Protein AF-A0A6P0XGW6-F1 (afdb_monomer_lite)

Radius of gyration: 18.71 Å; chains: 1; bounding box: 44×43×58 Å

Foldseek 3Di:
DPDDQDDDDAAEDEFEDADVVVVQVVVVLQVWDWDDKDKDALVRCCVVPVGRWIWIWTWTDHPPDRGLIYIYIHTPDDPDLPCFLPDCQDAPHKAFEKEAACVPLVVVVQVVCVVVVASKDKDFFDWAAPDPDDDDDPPPDWDFTKTWMWIDGGGHTYIYMYTTPDDDPPQFDFDCPRNRRMGRGRHMDDHDDDPPCPVVVVVVVD

Structure (mmCIF, N/CA/C/O backbone):
data_AF-A0A6P0XGW6-F1
#
_entry.id   AF-A0A6P0XGW6-F1
#
loop_
_atom_site.group_PDB
_atom_site.id
_atom_site.type_symbol
_atom_site.label_atom_id
_atom_site.label_alt_id
_atom_site.label_comp_id
_atom_site.label_asym_id
_atom_site.label_entity_id
_atom_site.label_seq_id
_atom_site.pdbx_PDB_ins_code
_atom_site.Cartn_x
_atom_site.Cartn_y
_atom_site.Cartn_z
_atom_site.occupancy
_atom_site.B_iso_or_equiv
_atom_site.auth_seq_id
_atom_site.auth_comp_id
_atom_site.auth_asym_id
_atom_site.auth_atom_id
_atom_site.pdbx_PDB_model_num
ATOM 1 N N . MET A 1 1 ? 25.471 -1.410 18.655 1.00 38.34 1 MET A N 1
ATOM 2 C CA . MET A 1 1 ? 24.836 -0.197 19.215 1.00 38.34 1 MET A CA 1
ATOM 3 C C . MET A 1 1 ? 23.385 -0.172 18.774 1.00 38.34 1 MET A C 1
ATOM 5 O O . MET A 1 1 ? 23.135 -0.219 17.576 1.00 38.34 1 MET A O 1
ATOM 9 N N . GLN A 1 2 ? 22.446 -0.163 19.717 1.00 42.81 2 GLN A N 1
ATOM 10 C CA . GLN A 1 2 ? 21.023 -0.007 19.420 1.00 42.81 2 GLN A CA 1
ATOM 11 C C . GLN A 1 2 ? 20.813 1.467 19.051 1.00 42.81 2 GLN A C 1
ATOM 13 O O . GLN A 1 2 ? 20.938 2.347 19.897 1.00 42.81 2 GLN A O 1
ATOM 18 N N . LYS A 1 3 ? 20.653 1.756 17.758 1.00 56.91 3 LYS A N 1
ATOM 19 C CA . LYS A 1 3 ? 20.409 3.119 17.272 1.00 56.91 3 LYS A CA 1
ATOM 20 C C . LYS A 1 3 ? 19.038 3.553 17.799 1.00 56.91 3 LYS A C 1
ATOM 22 O O . LYS A 1 3 ? 18.080 2.795 17.646 1.00 56.91 3 LYS A O 1
ATOM 27 N N . ASN A 1 4 ? 18.936 4.736 18.405 1.00 68.12 4 ASN A N 1
ATOM 28 C CA . ASN A 1 4 ? 17.634 5.294 18.772 1.00 68.12 4 ASN A CA 1
ATOM 29 C C . ASN A 1 4 ? 16.739 5.361 17.520 1.00 68.12 4 ASN A C 1
ATOM 31 O O . ASN A 1 4 ? 17.232 5.750 16.453 1.00 68.12 4 ASN A O 1
ATOM 35 N N . PRO A 1 5 ? 15.452 4.980 17.615 1.00 66.12 5 PRO A N 1
ATOM 36 C CA . PRO A 1 5 ? 14.545 5.067 16.480 1.00 66.12 5 PRO A CA 1
ATOM 37 C C . PRO A 1 5 ? 14.447 6.527 16.032 1.00 66.12 5 PRO A C 1
ATOM 39 O O . PRO A 1 5 ? 14.205 7.423 16.837 1.00 66.12 5 PRO A O 1
ATOM 42 N N . THR A 1 6 ? 14.683 6.773 14.746 1.00 72.25 6 THR A N 1
ATOM 43 C CA . THR A 1 6 ? 14.569 8.111 14.159 1.00 72.25 6 THR A CA 1
ATOM 44 C C . THR A 1 6 ? 13.171 8.261 13.577 1.00 72.25 6 THR A C 1
ATOM 46 O O . THR A 1 6 ? 12.809 7.521 12.667 1.00 72.25 6 THR A O 1
ATOM 49 N N . ILE A 1 7 ? 12.386 9.203 14.097 1.00 79.06 7 ILE A N 1
ATOM 50 C CA . ILE A 1 7 ? 11.061 9.529 13.558 1.00 79.06 7 ILE A CA 1
ATOM 51 C C . ILE A 1 7 ? 11.257 10.570 12.457 1.00 79.06 7 ILE A C 1
ATOM 53 O O . ILE A 1 7 ? 11.701 11.685 12.725 1.00 79.06 7 ILE A O 1
ATOM 57 N N . LYS A 1 8 ? 10.974 10.191 11.211 1.00 77.62 8 LYS A N 1
ATOM 58 C CA . LYS A 1 8 ? 11.126 11.051 10.031 1.00 77.62 8 LYS A CA 1
ATOM 59 C C . LYS A 1 8 ? 10.190 10.610 8.910 1.00 77.62 8 LYS A C 1
ATOM 61 O O . LYS A 1 8 ? 9.798 9.444 8.858 1.00 77.62 8 LYS A O 1
ATOM 66 N N . GLY A 1 9 ? 9.898 11.538 7.997 1.00 78.38 9 GLY A N 1
ATOM 67 C CA . GLY A 1 9 ? 9.045 11.292 6.834 1.00 78.38 9 GLY A CA 1
ATOM 68 C C . GLY A 1 9 ? 7.680 10.713 7.218 1.00 78.38 9 GLY A C 1
ATOM 69 O O . GLY A 1 9 ? 7.162 10.972 8.305 1.00 78.38 9 GLY A O 1
ATOM 70 N N . ILE A 1 10 ? 7.110 9.889 6.336 1.00 85.38 10 ILE A N 1
ATOM 71 C CA . ILE A 1 10 ? 5.973 9.037 6.699 1.00 85.38 10 ILE A CA 1
ATOM 72 C C . ILE A 1 10 ? 6.503 7.903 7.565 1.00 85.38 10 ILE A C 1
ATOM 74 O O . ILE A 1 10 ? 7.038 6.920 7.054 1.00 85.38 10 ILE A O 1
ATOM 78 N N . TYR A 1 11 ? 6.367 8.047 8.881 1.00 91.62 11 TYR A N 1
ATOM 79 C CA . TYR A 1 11 ? 6.826 7.025 9.813 1.00 91.62 11 TYR A CA 1
ATOM 80 C C . TYR A 1 11 ? 5.993 5.742 9.673 1.00 91.62 11 TYR A C 1
ATOM 82 O O . TYR A 1 11 ? 6.550 4.666 9.449 1.00 91.62 11 TYR A O 1
ATOM 90 N N . GLU A 1 12 ? 4.661 5.865 9.716 1.00 93.12 12 GLU A N 1
ATOM 91 C CA . GLU A 1 12 ? 3.723 4.748 9.568 1.00 93.12 12 GLU A CA 1
ATOM 92 C C . GLU A 1 12 ? 2.459 5.182 8.815 1.00 93.12 12 GLU A C 1
ATOM 94 O O . GLU A 1 12 ? 1.978 6.304 8.984 1.00 93.12 12 GLU A O 1
ATOM 99 N N . VAL A 1 13 ? 1.888 4.269 8.030 1.00 94.38 13 VAL A N 1
ATOM 100 C CA . VAL A 1 13 ? 0.530 4.387 7.485 1.00 94.38 13 VAL A CA 1
ATOM 101 C C . VAL A 1 13 ? -0.414 3.562 8.358 1.00 94.38 13 VAL A C 1
ATOM 103 O O . VAL A 1 13 ? -0.274 2.342 8.457 1.00 94.38 13 VAL A O 1
ATOM 106 N N . CYS A 1 14 ? -1.368 4.227 9.008 1.00 94.88 14 CYS A N 1
ATOM 107 C CA . CYS A 1 14 ? -2.345 3.585 9.888 1.00 94.88 14 CYS A CA 1
ATOM 108 C C . CYS A 1 14 ? -3.573 3.114 9.103 1.00 94.88 14 CYS A C 1
ATOM 110 O O . CYS A 1 14 ? -4.151 3.884 8.335 1.00 94.88 14 CYS A O 1
ATOM 112 N N . ILE A 1 15 ? -3.993 1.870 9.329 1.00 95.56 15 ILE A N 1
ATOM 113 C CA . ILE A 1 15 ? -5.121 1.235 8.643 1.00 95.56 15 ILE A CA 1
ATOM 114 C C . ILE A 1 15 ? -6.049 0.627 9.695 1.00 95.56 15 ILE A C 1
ATOM 116 O O . ILE A 1 15 ? -5.636 -0.250 10.456 1.00 95.56 15 ILE A O 1
ATOM 120 N N . GLY A 1 16 ? -7.299 1.094 9.742 1.00 95.38 16 GLY A N 1
ATOM 121 C CA . GLY A 1 16 ? -8.360 0.451 10.517 1.00 95.38 16 GLY A CA 1
ATOM 122 C C . GLY A 1 16 ? -8.761 -0.867 9.863 1.00 95.38 16 GLY A C 1
ATOM 123 O O . GLY A 1 16 ? -8.965 -0.905 8.652 1.00 95.38 16 GLY A O 1
ATOM 124 N N . ILE A 1 17 ? -8.828 -1.941 10.646 1.00 95.50 17 ILE A N 1
ATOM 125 C CA . ILE A 1 17 ? -9.094 -3.286 10.131 1.00 95.50 17 ILE A CA 1
ATOM 126 C C . ILE A 1 17 ? -10.078 -4.047 11.020 1.00 95.50 17 ILE A C 1
ATOM 128 O O . ILE A 1 17 ? -10.157 -3.808 12.225 1.00 95.50 17 ILE A O 1
ATOM 132 N N . THR A 1 18 ? -10.768 -5.006 10.413 1.00 91.56 18 THR A N 1
ATOM 133 C CA . THR A 1 18 ? -11.604 -6.013 11.087 1.00 91.56 18 THR A CA 1
ATOM 134 C C . THR A 1 18 ? -10.988 -7.414 10.989 1.00 91.56 18 THR A C 1
ATOM 136 O O . THR A 1 18 ? -11.070 -8.195 11.930 1.00 91.56 18 THR A O 1
ATOM 139 N N . GLU A 1 19 ? -10.248 -7.697 9.912 1.00 92.06 19 GLU A N 1
ATOM 140 C CA . GLU A 1 19 ? -9.674 -9.017 9.614 1.00 92.06 19 GLU A CA 1
ATOM 141 C C . GLU A 1 19 ? -8.149 -9.055 9.817 1.00 92.06 19 GLU A C 1
ATOM 143 O O . GLU A 1 19 ? -7.357 -8.852 8.892 1.00 92.06 19 GLU A O 1
ATOM 148 N N . THR A 1 20 ? -7.702 -9.317 11.049 1.00 95.88 20 THR A N 1
ATOM 149 C CA . THR A 1 20 ? -6.272 -9.219 11.415 1.00 95.88 20 THR A CA 1
ATOM 150 C C . THR A 1 20 ? -5.377 -10.182 10.636 1.00 95.88 20 THR A C 1
ATOM 152 O O . THR A 1 20 ? -4.344 -9.767 10.108 1.00 95.88 20 THR A O 1
ATOM 155 N N . LEU A 1 21 ? -5.751 -11.461 10.554 1.00 97.12 21 LEU A N 1
ATOM 156 C CA . LEU A 1 21 ? -4.909 -12.476 9.918 1.00 97.12 21 LEU A CA 1
ATOM 157 C C . LEU A 1 21 ? -4.755 -12.217 8.415 1.00 97.12 21 LEU A C 1
ATOM 159 O O . LEU A 1 21 ? -3.628 -12.176 7.921 1.00 97.12 21 LEU A O 1
ATOM 163 N N . ALA A 1 22 ? -5.870 -11.979 7.719 1.00 96.56 22 ALA A N 1
ATOM 164 C CA . ALA A 1 22 ? -5.876 -11.688 6.289 1.00 96.56 22 ALA A CA 1
ATOM 165 C C . ALA A 1 22 ? -5.031 -10.447 5.971 1.00 96.56 22 ALA A C 1
ATOM 167 O O . ALA A 1 22 ? -4.218 -10.467 5.047 1.00 96.56 22 ALA A O 1
ATOM 168 N N . MET A 1 23 ? -5.142 -9.391 6.785 1.00 97.69 23 MET A N 1
ATOM 169 C CA . MET A 1 23 ? -4.365 -8.176 6.560 1.00 97.69 23 MET A CA 1
ATOM 170 C C . MET A 1 23 ? -2.867 -8.358 6.792 1.00 97.69 23 MET A C 1
ATOM 172 O O . MET A 1 23 ? -2.059 -7.805 6.045 1.00 97.69 23 MET A O 1
ATOM 176 N N . ILE A 1 24 ? -2.471 -9.157 7.783 1.00 98.44 24 ILE A N 1
ATOM 177 C CA . ILE A 1 24 ? -1.062 -9.512 7.981 1.00 98.44 24 ILE A CA 1
ATOM 178 C C . ILE A 1 24 ? -0.542 -10.307 6.777 1.00 98.44 24 ILE A C 1
ATOM 180 O O . ILE A 1 24 ? 0.505 -9.961 6.231 1.00 98.44 24 ILE A O 1
ATOM 184 N N . GLN A 1 25 ? -1.273 -11.337 6.343 1.00 98.00 25 GLN A N 1
ATOM 185 C CA . GLN A 1 25 ? -0.883 -12.188 5.214 1.00 98.00 25 GLN A CA 1
ATOM 186 C C . GLN A 1 25 ? -0.754 -11.398 3.911 1.00 98.00 25 GLN A C 1
ATOM 188 O O . GLN A 1 25 ? 0.199 -11.608 3.157 1.00 98.00 25 GLN A O 1
ATOM 193 N N . TYR A 1 26 ? -1.675 -10.461 3.677 1.00 98.06 26 TYR A N 1
ATOM 194 C CA . TYR A 1 26 ? -1.633 -9.547 2.543 1.00 98.06 26 TYR A CA 1
ATOM 195 C C . TYR A 1 26 ? -0.344 -8.712 2.553 1.00 98.06 26 TYR A C 1
ATOM 197 O O . TYR A 1 26 ? 0.441 -8.754 1.605 1.00 98.06 26 TYR A O 1
ATOM 205 N N . TRP A 1 27 ? -0.061 -8.008 3.653 1.00 98.12 27 TRP A N 1
ATOM 206 C CA . TRP A 1 27 ? 1.113 -7.133 3.735 1.00 98.12 27 TRP A CA 1
ATOM 207 C C . TRP A 1 27 ? 2.447 -7.888 3.763 1.00 98.12 27 TRP A C 1
ATOM 209 O O . TRP A 1 27 ? 3.466 -7.353 3.319 1.00 98.12 27 TRP A O 1
ATOM 219 N N . GLN A 1 28 ? 2.456 -9.148 4.202 1.00 98.12 28 GLN A N 1
ATOM 220 C CA . GLN A 1 28 ? 3.636 -10.010 4.106 1.00 98.12 28 GLN A CA 1
ATOM 221 C C . GLN A 1 28 ? 4.099 -10.227 2.660 1.00 98.12 28 GLN A C 1
ATOM 223 O O . GLN A 1 28 ? 5.306 -10.315 2.425 1.00 98.12 28 GLN A O 1
ATOM 228 N N . GLN A 1 29 ? 3.188 -10.211 1.679 1.00 98.12 29 GLN A N 1
ATOM 229 C CA . GLN A 1 29 ? 3.555 -10.333 0.260 1.00 98.12 29 GLN A CA 1
ATOM 230 C C . GLN A 1 29 ? 4.385 -9.137 -0.241 1.00 98.12 29 GLN A C 1
ATOM 232 O O . GLN A 1 29 ? 5.219 -9.281 -1.137 1.00 98.12 29 GLN A O 1
ATOM 237 N N . PHE A 1 30 ? 4.224 -7.975 0.401 1.00 97.81 30 PHE A N 1
ATOM 238 C CA . PHE A 1 30 ? 4.995 -6.747 0.161 1.00 97.81 30 PHE A CA 1
ATOM 239 C C . PHE A 1 30 ? 6.270 -6.657 1.022 1.00 97.81 30 PHE A C 1
ATOM 241 O O . PHE A 1 30 ? 6.949 -5.626 1.073 1.00 97.81 30 PHE A O 1
ATOM 248 N N . GLY A 1 31 ? 6.605 -7.742 1.727 1.00 97.06 31 GLY A N 1
ATOM 249 C CA . GLY A 1 31 ? 7.827 -7.871 2.514 1.00 97.06 31 GLY A CA 1
ATOM 250 C C . GLY A 1 31 ? 7.741 -7.320 3.933 1.00 97.06 31 GLY A C 1
ATOM 251 O O . GLY A 1 31 ? 8.770 -7.281 4.611 1.00 97.06 31 GLY A O 1
ATOM 252 N N . TYR A 1 32 ? 6.554 -6.916 4.391 1.00 97.81 32 TYR A N 1
ATOM 253 C CA . TYR A 1 32 ? 6.335 -6.528 5.780 1.00 97.81 32 TYR A CA 1
ATOM 254 C C . TYR A 1 32 ? 6.305 -7.744 6.711 1.00 97.81 32 TYR A C 1
ATOM 256 O O . TYR A 1 32 ? 5.991 -8.864 6.311 1.00 97.81 32 TYR A O 1
ATOM 264 N N . ARG A 1 33 ? 6.641 -7.534 7.983 1.00 97.06 33 ARG A N 1
ATOM 265 C CA . ARG A 1 33 ? 6.637 -8.567 9.026 1.00 97.06 33 ARG A CA 1
ATOM 2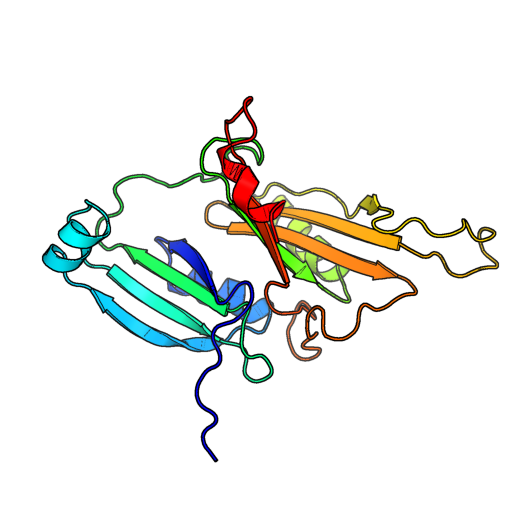66 C C . ARG A 1 33 ? 6.032 -8.002 10.297 1.00 97.06 33 ARG A C 1
ATOM 268 O O . ARG A 1 33 ? 6.132 -6.807 10.536 1.00 97.06 33 ARG A O 1
ATOM 275 N N . ILE A 1 34 ? 5.435 -8.851 11.127 1.00 97.81 34 ILE A N 1
ATOM 276 C CA . ILE A 1 34 ? 4.938 -8.417 12.436 1.00 97.81 34 ILE A CA 1
ATOM 277 C C . ILE A 1 34 ? 6.116 -7.867 13.248 1.00 97.81 34 ILE A C 1
ATOM 279 O O . ILE A 1 34 ? 7.135 -8.539 13.408 1.00 97.81 34 ILE A O 1
ATOM 283 N N . GLY A 1 35 ? 5.966 -6.634 13.716 1.00 95.62 35 GLY A N 1
ATOM 284 C CA . GLY A 1 35 ? 6.888 -5.945 14.599 1.00 95.62 35 GLY A CA 1
ATOM 285 C C . GLY A 1 35 ? 6.287 -5.781 15.990 1.00 95.62 35 GLY A C 1
ATOM 286 O O . GLY A 1 35 ? 5.768 -6.725 16.581 1.00 95.62 35 GLY A O 1
ATOM 287 N N . GLN A 1 36 ? 6.362 -4.562 16.520 1.00 94.75 36 GLN A N 1
ATOM 288 C CA . GLN A 1 36 ? 5.822 -4.235 17.839 1.00 94.75 36 GLN A CA 1
ATOM 289 C C . GLN A 1 36 ? 4.289 -4.250 17.852 1.00 94.75 36 GLN A C 1
ATOM 291 O O . GLN A 1 36 ? 3.637 -3.757 16.929 1.00 94.75 36 GLN A O 1
ATOM 296 N N . THR A 1 37 ? 3.716 -4.753 18.942 1.00 97.75 37 THR A N 1
ATOM 297 C CA . THR A 1 37 ? 2.270 -4.758 19.181 1.00 97.75 37 THR A CA 1
ATOM 298 C C . THR A 1 37 ? 1.937 -4.056 20.488 1.00 97.75 37 THR A C 1
ATOM 300 O O . THR A 1 37 ? 2.733 -4.078 21.422 1.00 97.75 37 THR A O 1
ATOM 303 N N . GLY A 1 38 ? 0.748 -3.477 20.575 1.00 97.50 38 GLY A N 1
ATOM 304 C CA . GLY A 1 38 ? 0.223 -2.887 21.800 1.00 97.50 38 GLY A CA 1
ATOM 305 C C . GLY A 1 38 ? -1.294 -2.963 21.843 1.00 97.50 38 GLY A C 1
ATOM 306 O O . GLY A 1 38 ? -1.940 -3.249 20.836 1.00 97.50 38 GLY A O 1
ATOM 307 N N . GLU A 1 39 ? -1.858 -2.693 23.009 1.00 98.19 39 GLU A N 1
ATOM 308 C CA . GLU A 1 39 ? -3.300 -2.702 23.235 1.00 98.19 39 GLU A CA 1
ATOM 309 C C . GLU A 1 39 ? -3.709 -1.421 23.955 1.00 98.19 39 GLU A C 1
ATOM 311 O O . GLU A 1 39 ? -2.981 -0.912 24.808 1.00 98.19 39 GLU A O 1
ATOM 316 N N . LEU A 1 40 ? -4.871 -0.891 23.586 1.00 98.06 40 LEU A N 1
ATOM 317 C CA . LEU A 1 40 ? -5.513 0.229 24.257 1.00 98.06 40 LEU A CA 1
ATOM 318 C C . LEU A 1 40 ? -6.872 -0.235 24.770 1.00 98.06 40 LEU A C 1
ATOM 320 O O . LEU A 1 40 ? -7.653 -0.843 24.033 1.00 98.06 40 LEU A O 1
ATOM 324 N N . THR A 1 41 ? -7.151 0.077 26.032 1.00 98.19 41 THR A N 1
ATOM 325 C CA . THR A 1 41 ? -8.441 -0.215 26.658 1.00 98.19 41 THR A CA 1
ATOM 326 C C . THR A 1 41 ? -9.532 0.688 26.088 1.00 98.19 41 THR A C 1
ATOM 328 O O . THR A 1 41 ? -9.255 1.797 25.625 1.00 98.19 41 THR A O 1
ATOM 331 N N . ALA A 1 42 ? -10.791 0.269 26.194 1.00 97.69 42 ALA A N 1
ATOM 332 C CA . ALA A 1 42 ? -11.935 1.052 25.733 1.00 97.69 42 ALA A CA 1
ATOM 333 C C . ALA A 1 42 ? -11.995 2.467 26.332 1.00 97.69 42 ALA A C 1
ATOM 335 O O . ALA A 1 42 ? -12.364 3.409 25.635 1.00 97.69 42 ALA A O 1
ATOM 336 N N . SER A 1 43 ? -11.575 2.654 27.590 1.00 98.12 43 SER A N 1
ATOM 337 C CA . SER A 1 43 ? -11.499 3.985 28.205 1.00 98.12 43 SER A CA 1
ATOM 338 C C . SER A 1 43 ? -10.421 4.858 27.558 1.00 98.12 43 SER A C 1
ATOM 340 O O . SER A 1 43 ? -10.679 6.020 27.244 1.00 98.12 43 SER A O 1
ATOM 342 N N . THR A 1 44 ? -9.236 4.305 27.291 1.00 97.88 44 THR A N 1
ATOM 343 C CA . THR A 1 44 ? -8.162 5.012 26.583 1.00 97.88 44 THR A CA 1
ATOM 344 C C . THR A 1 44 ? -8.550 5.326 25.141 1.00 97.88 44 THR A C 1
ATOM 346 O O . THR A 1 44 ? -8.350 6.449 24.686 1.00 97.88 4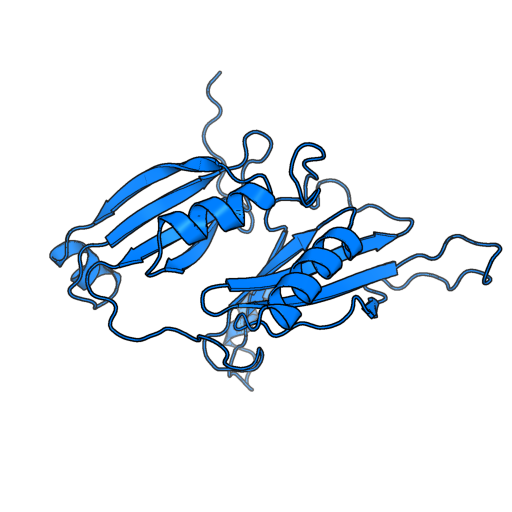4 THR A O 1
ATOM 349 N N . VAL A 1 45 ? -9.150 4.374 24.427 1.00 97.44 45 VAL A N 1
ATOM 350 C CA . VAL A 1 45 ? -9.618 4.571 23.050 1.00 97.44 45 VAL A CA 1
ATOM 351 C C . VAL A 1 45 ? -10.730 5.613 22.991 1.00 97.44 45 VAL A C 1
ATOM 353 O O . VAL A 1 45 ? -10.688 6.482 22.125 1.00 97.44 45 VAL A O 1
ATOM 356 N N . LYS A 1 46 ? -11.671 5.612 23.941 1.00 97.00 46 LYS A N 1
ATOM 357 C CA . LYS A 1 46 ? -12.713 6.643 24.030 1.00 97.00 46 LYS A CA 1
ATOM 358 C C . LYS A 1 46 ? -12.111 8.031 24.227 1.00 97.00 46 LYS A C 1
ATOM 360 O O . LYS A 1 46 ? -12.564 8.976 23.591 1.00 97.00 46 LYS A O 1
ATOM 365 N N . ASN A 1 47 ? -11.068 8.147 25.047 1.00 97.81 47 ASN A N 1
ATOM 366 C CA . ASN A 1 47 ? -10.385 9.419 25.277 1.00 97.81 47 ASN A CA 1
ATOM 367 C C . ASN A 1 47 ? -9.571 9.897 24.062 1.00 97.81 47 ASN A C 1
ATOM 369 O O . ASN A 1 47 ? -9.522 11.096 23.811 1.00 97.81 47 ASN A O 1
ATOM 373 N N . LEU A 1 48 ? -8.935 8.988 23.313 1.00 96.25 48 LEU A N 1
ATOM 374 C CA . LEU A 1 48 ? -8.080 9.339 22.168 1.00 96.25 48 LEU A CA 1
ATOM 375 C C . LEU A 1 48 ? -8.850 9.504 20.853 1.00 96.25 48 LEU A C 1
ATOM 377 O O . LEU A 1 48 ? -8.516 10.365 20.045 1.00 96.25 48 LEU A O 1
ATOM 381 N N . TYR A 1 49 ? -9.850 8.657 20.627 1.00 94.31 49 TYR A N 1
ATOM 382 C CA . TYR A 1 49 ? -10.534 8.505 19.341 1.00 94.31 49 TYR A CA 1
ATOM 383 C C . TYR A 1 49 ? -12.045 8.754 19.421 1.00 94.31 49 TYR A C 1
ATOM 385 O O . TYR A 1 49 ? -12.713 8.731 18.392 1.00 94.31 49 TYR A O 1
ATOM 393 N N . GLY A 1 50 ? -12.612 8.956 20.615 1.00 95.38 50 GLY A N 1
ATOM 394 C CA . GLY A 1 50 ? -14.056 9.153 20.797 1.00 95.38 50 GLY A CA 1
ATOM 395 C C . GLY A 1 50 ? -14.899 7.878 20.671 1.00 95.38 50 GLY A C 1
ATOM 396 O O . GLY A 1 50 ? -16.124 7.953 20.716 1.00 95.38 50 GLY A O 1
ATOM 397 N N . VAL A 1 51 ? -14.272 6.704 20.539 1.00 93.44 51 VAL A N 1
ATOM 398 C CA . VAL A 1 51 ? -14.948 5.417 20.308 1.00 93.44 51 VAL A CA 1
ATOM 399 C C . VAL A 1 51 ? -14.803 4.501 21.523 1.00 93.44 51 VAL A C 1
ATOM 401 O O . VAL A 1 51 ? -13.706 4.312 22.039 1.00 93.44 51 VAL A O 1
ATOM 404 N N . ASN A 1 52 ? -15.901 3.895 21.981 1.00 95.88 52 ASN A N 1
ATOM 405 C CA . ASN A 1 52 ? -15.883 2.943 23.095 1.00 95.88 52 ASN A CA 1
ATOM 406 C C . ASN A 1 52 ? -15.572 1.517 22.604 1.00 95.88 52 ASN A C 1
ATOM 408 O O . ASN A 1 52 ? -16.473 0.699 22.446 1.00 95.88 52 ASN A O 1
ATOM 412 N N . SER A 1 53 ? -14.298 1.233 22.341 1.00 96.38 53 SER A N 1
ATOM 413 C CA . SER A 1 53 ? -13.824 -0.055 21.819 1.00 96.38 53 SER A CA 1
ATOM 414 C C . SER A 1 53 ? -12.434 -0.353 22.361 1.00 96.38 53 SER A C 1
ATOM 416 O O . SER A 1 53 ? -11.617 0.560 22.392 1.00 96.38 53 SER A O 1
ATOM 418 N N . ASN A 1 54 ? -12.102 -1.601 22.707 1.00 97.50 54 ASN A N 1
ATOM 419 C CA . ASN A 1 54 ? -10.685 -1.951 22.814 1.00 97.50 54 ASN A CA 1
ATOM 420 C C . ASN A 1 54 ? -10.042 -1.890 21.419 1.00 97.50 54 ASN A C 1
ATOM 422 O O . ASN A 1 54 ? -10.717 -2.042 20.392 1.00 97.50 54 ASN A O 1
ATOM 426 N N . LEU A 1 55 ? -8.738 -1.636 21.379 1.00 97.62 55 LEU A N 1
ATOM 427 C CA . LEU A 1 55 ? -7.975 -1.540 20.140 1.00 97.62 55 LEU A CA 1
ATOM 428 C C . LEU A 1 55 ? -6.667 -2.306 20.286 1.00 97.62 55 LEU A C 1
ATOM 430 O O . LEU A 1 55 ? -5.827 -1.966 21.120 1.00 97.62 55 LEU A O 1
ATOM 434 N N . ARG A 1 56 ? -6.461 -3.288 19.410 1.00 98.19 56 ARG A N 1
ATOM 435 C CA . ARG A 1 56 ? -5.169 -3.943 19.239 1.00 98.19 56 ARG A CA 1
ATOM 436 C C . ARG A 1 56 ? -4.405 -3.270 18.103 1.00 98.19 56 ARG A C 1
ATOM 438 O O . ARG A 1 56 ? -4.873 -3.186 16.971 1.00 98.19 56 ARG A O 1
ATOM 445 N N . SER A 1 57 ? -3.214 -2.780 18.416 1.00 97.94 57 SER A N 1
ATOM 446 C CA . SER A 1 57 ? -2.326 -2.067 17.503 1.00 97.94 57 SER A CA 1
ATOM 447 C C . SER A 1 57 ? -1.166 -2.971 17.108 1.00 97.94 57 SER A C 1
ATOM 449 O O . SER A 1 57 ? -0.408 -3.419 17.966 1.00 97.94 57 SER A O 1
ATOM 451 N N . ILE A 1 58 ? -1.019 -3.254 15.817 1.00 98.44 58 ILE A N 1
ATOM 452 C CA . ILE A 1 58 ? 0.016 -4.147 15.289 1.00 98.44 58 ILE A CA 1
ATOM 453 C C . ILE A 1 58 ? 0.831 -3.364 14.273 1.00 98.44 58 ILE A C 1
ATOM 455 O O . ILE A 1 58 ? 0.329 -3.001 13.209 1.00 98.44 58 ILE A O 1
ATOM 459 N N . ARG A 1 59 ? 2.097 -3.099 14.589 1.00 97.50 59 ARG A N 1
ATOM 460 C CA . ARG A 1 59 ? 3.024 -2.516 13.626 1.00 97.50 59 ARG A CA 1
ATOM 461 C C . ARG A 1 59 ? 3.588 -3.619 12.744 1.00 97.50 59 ARG A C 1
ATOM 463 O O . ARG A 1 59 ? 4.078 -4.629 13.247 1.00 97.50 59 ARG A O 1
ATOM 470 N N . LEU A 1 60 ? 3.528 -3.419 11.438 1.00 97.88 60 LEU A N 1
ATOM 471 C CA . LEU A 1 60 ? 4.225 -4.226 10.459 1.00 97.88 60 LEU A CA 1
ATOM 472 C C . LEU A 1 60 ? 5.488 -3.489 10.017 1.00 97.88 60 LEU A C 1
ATOM 474 O O . LEU A 1 60 ? 5.429 -2.419 9.407 1.00 97.88 60 LEU A O 1
ATOM 478 N N . ASP A 1 61 ? 6.620 -4.096 10.343 1.00 94.81 61 ASP A N 1
ATOM 479 C CA . ASP A 1 61 ? 7.960 -3.573 10.137 1.00 94.81 61 ASP A CA 1
ATOM 480 C C . ASP A 1 61 ? 8.597 -4.145 8.875 1.00 94.81 61 ASP A C 1
ATOM 482 O O . ASP A 1 61 ? 8.177 -5.164 8.317 1.00 94.81 61 ASP A O 1
ATOM 486 N N . ARG A 1 62 ? 9.688 -3.501 8.467 1.00 90.56 62 ARG A N 1
ATOM 487 C CA . ARG A 1 62 ? 10.620 -4.019 7.474 1.00 90.56 62 ARG A CA 1
ATOM 488 C C . ARG A 1 62 ? 12.048 -3.915 8.024 1.00 90.56 62 ARG A C 1
ATOM 490 O O . ARG A 1 62 ? 12.428 -2.826 8.442 1.00 90.56 62 ARG A O 1
ATOM 497 N N . PRO A 1 63 ? 12.841 -5.007 8.055 1.00 82.06 63 PRO A N 1
ATOM 498 C CA . PRO A 1 63 ? 14.124 -5.025 8.772 1.00 82.06 63 PRO A CA 1
ATOM 499 C C . PRO A 1 63 ? 15.173 -4.024 8.276 1.00 82.06 63 PRO A C 1
ATOM 501 O O . PRO A 1 63 ? 16.117 -3.711 8.994 1.00 82.06 63 PRO A O 1
ATOM 504 N N . ASP A 1 64 ? 15.053 -3.575 7.031 1.00 86.44 64 ASP A N 1
ATOM 505 C CA . ASP A 1 64 ? 16.093 -2.857 6.309 1.00 86.44 64 ASP A CA 1
ATOM 506 C C . ASP A 1 64 ? 15.779 -1.371 6.083 1.00 86.44 64 ASP A C 1
ATOM 508 O O . ASP A 1 64 ? 16.515 -0.708 5.343 1.00 86.44 64 ASP A O 1
ATOM 512 N N . VAL A 1 65 ? 14.720 -0.863 6.723 1.00 89.94 65 VAL A N 1
ATOM 513 C CA . VAL A 1 65 ? 14.224 0.520 6.634 1.00 89.94 65 VAL A CA 1
ATOM 514 C C . VAL A 1 65 ? 13.870 1.058 8.025 1.00 89.94 65 VAL A C 1
ATOM 516 O O . VAL A 1 65 ? 13.671 0.293 8.966 1.00 89.94 65 VAL A O 1
ATOM 519 N N . ASP A 1 66 ? 13.783 2.380 8.163 1.00 89.62 66 ASP A N 1
ATOM 520 C CA . ASP A 1 66 ? 13.498 3.065 9.434 1.00 89.62 66 ASP A CA 1
ATOM 521 C C . ASP A 1 66 ? 12.189 3.886 9.435 1.00 89.62 66 ASP A C 1
ATOM 523 O O . ASP A 1 66 ? 11.882 4.545 10.427 1.00 89.62 66 ASP A O 1
ATOM 527 N N . HIS A 1 67 ? 11.415 3.834 8.347 1.00 92.69 67 HIS A N 1
ATOM 528 C CA . HIS A 1 67 ? 10.128 4.515 8.160 1.00 92.69 67 HIS A CA 1
ATOM 529 C C . HIS A 1 67 ? 9.296 3.795 7.080 1.00 92.69 67 HIS A C 1
ATOM 531 O O . HIS A 1 67 ? 9.743 2.798 6.506 1.00 92.69 67 HIS A O 1
ATOM 537 N N . GLY A 1 68 ? 8.092 4.293 6.781 1.00 93.94 68 GLY A N 1
ATOM 538 C CA . GLY A 1 68 ? 7.177 3.697 5.802 1.00 93.94 68 GLY A CA 1
ATOM 539 C C . GLY A 1 68 ? 6.530 2.396 6.289 1.00 93.94 68 GLY A C 1
ATOM 540 O O . GLY A 1 68 ? 6.154 1.541 5.477 1.00 93.94 68 GLY A O 1
ATOM 541 N N . PHE A 1 69 ? 6.441 2.222 7.612 1.00 95.56 69 PHE A N 1
ATOM 542 C CA . PHE A 1 69 ? 5.809 1.065 8.241 1.00 95.56 69 PHE A CA 1
ATOM 543 C C . PHE A 1 69 ? 4.287 1.102 8.077 1.00 95.56 69 PHE A C 1
ATOM 545 O O . PHE A 1 69 ? 3.707 2.091 7.622 1.00 95.56 69 PHE A O 1
ATOM 552 N N . ILE A 1 70 ? 3.625 0.020 8.479 1.00 97.25 70 ILE A N 1
ATOM 553 C CA . ILE A 1 70 ? 2.163 -0.067 8.492 1.00 97.25 70 ILE A CA 1
ATOM 554 C C . ILE A 1 70 ? 1.709 -0.299 9.922 1.00 97.25 70 ILE A C 1
ATOM 556 O O . ILE A 1 70 ? 2.261 -1.150 10.609 1.00 97.25 70 ILE A O 1
ATOM 560 N N . ARG A 1 71 ? 0.690 0.424 10.378 1.00 97.81 71 ARG A N 1
ATOM 561 C CA . ARG A 1 71 ? 0.038 0.150 11.659 1.00 97.81 71 ARG A CA 1
ATOM 562 C C . ARG A 1 71 ? -1.371 -0.349 11.410 1.00 97.81 71 ARG A C 1
ATOM 564 O O . ARG A 1 71 ? -2.247 0.418 11.025 1.00 97.81 71 ARG A O 1
ATOM 571 N N . LEU A 1 72 ? -1.585 -1.634 11.656 1.00 98.19 72 LEU A N 1
ATOM 572 C CA . LEU A 1 72 ? -2.913 -2.224 11.658 1.00 98.19 72 LEU A CA 1
ATOM 573 C C . LEU A 1 72 ? -3.589 -1.917 12.996 1.00 98.19 72 LEU A C 1
ATOM 575 O O . LEU A 1 72 ? -3.046 -2.208 14.063 1.00 98.19 72 LEU A O 1
ATOM 579 N N . MET A 1 73 ? -4.761 -1.301 12.925 1.00 97.62 73 MET A N 1
ATOM 580 C CA . MET A 1 73 ? -5.587 -0.918 14.063 1.00 97.62 73 MET A CA 1
ATOM 581 C C . MET A 1 73 ? -6.825 -1.814 14.076 1.00 97.62 73 MET A C 1
ATOM 583 O O . MET A 1 73 ? -7.789 -1.543 13.363 1.00 97.62 73 MET A O 1
ATOM 587 N N . ALA A 1 74 ? -6.766 -2.907 14.839 1.00 97.25 74 ALA A N 1
ATOM 588 C CA . ALA A 1 74 ? -7.855 -3.869 14.972 1.00 97.25 74 ALA A CA 1
ATOM 589 C C . ALA A 1 74 ? -8.799 -3.448 16.101 1.00 97.25 74 ALA A C 1
ATOM 591 O O . ALA A 1 74 ? -8.467 -3.559 17.286 1.00 97.25 74 ALA A O 1
ATOM 592 N N . TRP A 1 75 ? -9.958 -2.930 15.709 1.00 96.31 75 TRP A N 1
ATOM 593 C CA . TRP A 1 75 ? -10.995 -2.459 16.621 1.00 96.31 75 TRP A CA 1
ATOM 594 C C . TRP A 1 75 ? -11.879 -3.629 17.032 1.00 96.31 75 TRP A C 1
ATOM 596 O O . TRP A 1 75 ? -12.360 -4.362 16.175 1.00 96.31 75 TRP A O 1
ATOM 606 N N . GLU A 1 76 ? -12.108 -3.794 18.332 1.00 95.81 76 GLU A N 1
ATOM 607 C CA . GLU A 1 76 ? -13.042 -4.807 18.834 1.00 95.81 76 GLU A CA 1
ATOM 608 C C . GLU A 1 76 ? -14.494 -4.482 18.450 1.00 95.81 76 GLU A C 1
ATOM 610 O O . GLU A 1 76 ? -15.235 -5.360 18.026 1.00 95.81 76 GLU A O 1
ATOM 615 N N . ASN A 1 77 ? -14.879 -3.207 18.555 1.00 94.31 77 ASN A N 1
ATOM 616 C CA . ASN A 1 77 ? -16.207 -2.694 18.234 1.00 94.31 77 ASN A CA 1
ATOM 617 C C . ASN A 1 77 ? -16.084 -1.550 17.206 1.00 94.31 77 ASN A C 1
ATOM 619 O O . ASN A 1 77 ? -16.152 -0.374 17.589 1.00 94.31 77 ASN A O 1
ATOM 623 N N . PRO A 1 78 ? -15.843 -1.849 15.912 1.00 92.19 78 PRO A N 1
ATOM 624 C CA . PRO A 1 78 ? -15.837 -0.827 14.867 1.00 92.19 78 PRO A CA 1
ATOM 625 C C . PRO A 1 78 ? -17.210 -0.140 14.784 1.00 92.19 78 PRO A C 1
ATOM 627 O O . PRO A 1 78 ? -18.249 -0.779 14.919 1.00 92.19 78 PRO A O 1
ATOM 630 N N . THR A 1 79 ? -17.229 1.177 14.566 1.00 92.31 79 THR A N 1
ATOM 631 C CA . THR A 1 79 ? -18.472 1.975 14.527 1.00 92.31 79 THR A CA 1
ATOM 632 C C . THR A 1 79 ? -19.038 2.168 13.120 1.00 92.31 79 THR A C 1
ATOM 634 O O . THR A 1 79 ? -20.101 2.765 12.968 1.00 92.31 79 THR A O 1
ATOM 637 N N . ASN A 1 80 ? -18.315 1.717 12.094 1.00 91.50 80 ASN A N 1
ATOM 638 C CA . ASN A 1 80 ? -18.697 1.725 10.683 1.00 91.50 80 ASN A CA 1
ATOM 639 C C . ASN A 1 80 ? -17.817 0.734 9.896 1.00 91.50 80 ASN A C 1
ATOM 641 O O . ASN A 1 80 ? -16.842 0.206 10.432 1.00 91.50 80 ASN A O 1
ATOM 645 N N . GLU A 1 81 ? -18.146 0.521 8.623 1.00 89.69 81 GLU A N 1
ATOM 646 C CA . GLU A 1 81 ? -17.443 -0.385 7.695 1.00 89.69 81 GLU A CA 1
ATOM 647 C C . GLU A 1 81 ? -16.174 0.244 7.077 1.00 89.69 81 GLU A C 1
ATOM 649 O O . GLU A 1 81 ? -15.415 -0.400 6.351 1.00 89.69 81 GLU A O 1
ATOM 654 N N . GLY A 1 82 ? -15.894 1.512 7.384 1.00 90.38 82 GLY A N 1
ATOM 655 C CA . GLY A 1 82 ? -14.831 2.290 6.763 1.00 90.38 82 GLY A CA 1
ATOM 656 C C . GLY A 1 82 ? -15.238 2.821 5.390 1.00 90.38 82 GLY A C 1
ATOM 657 O O . GLY A 1 82 ? -16.387 3.175 5.151 1.00 90.38 82 GLY A O 1
ATOM 658 N N . LEU A 1 83 ? -14.260 2.937 4.490 1.00 91.69 83 LEU A N 1
ATOM 659 C CA . LEU A 1 83 ? -14.482 3.433 3.128 1.00 91.69 83 LEU A CA 1
ATOM 660 C C . LEU A 1 83 ? -14.768 2.300 2.120 1.00 91.69 83 LEU A C 1
ATOM 662 O O . LEU A 1 83 ? -15.054 2.581 0.962 1.00 91.69 83 LEU A O 1
ATOM 666 N N . GLU A 1 84 ? -14.622 1.030 2.508 1.00 93.75 84 GLU A N 1
ATOM 667 C CA . GLU A 1 84 ? -14.883 -0.151 1.666 1.00 93.75 84 GLU A CA 1
ATOM 668 C C . GLU A 1 84 ? -14.419 -0.008 0.200 1.00 93.75 84 GLU A C 1
ATOM 670 O O . GLU A 1 84 ? -13.226 0.156 -0.053 1.00 93.75 84 GLU A O 1
ATOM 675 N N . MET A 1 85 ? -15.347 -0.016 -0.764 1.00 95.25 85 MET A N 1
ATOM 676 C CA . MET A 1 85 ? -15.095 0.124 -2.202 1.00 95.25 85 MET A CA 1
ATOM 677 C C . MET A 1 85 ? -15.465 1.509 -2.755 1.00 95.25 85 MET A C 1
ATOM 679 O O . MET A 1 85 ? -15.599 1.678 -3.968 1.00 95.25 85 MET A O 1
ATOM 683 N N . THR A 1 86 ? -15.628 2.528 -1.902 1.00 93.56 86 THR A N 1
ATOM 684 C CA . THR A 1 86 ? -15.881 3.900 -2.371 1.00 93.56 86 THR A CA 1
ATOM 685 C C . THR A 1 86 ? -14.732 4.408 -3.243 1.00 93.56 86 THR A C 1
ATOM 687 O O . THR A 1 86 ? -13.572 4.048 -3.033 1.00 93.56 86 THR A O 1
ATOM 690 N N . SER A 1 87 ? -15.033 5.326 -4.168 1.00 91.19 87 SER A N 1
ATOM 691 C CA . SER A 1 87 ? -14.033 5.900 -5.076 1.00 91.19 87 SER A CA 1
ATOM 692 C C . SER A 1 87 ? -12.849 6.566 -4.355 1.00 91.19 87 SER A C 1
ATOM 694 O O . SER A 1 87 ? -12.948 6.987 -3.204 1.00 91.19 87 SER A O 1
ATOM 696 N N . MET A 1 88 ? -11.743 6.761 -5.080 1.00 88.31 88 MET A N 1
ATOM 697 C CA . MET A 1 88 ? -10.565 7.474 -4.568 1.00 88.31 88 MET A CA 1
ATOM 698 C C . MET A 1 88 ? -10.829 8.956 -4.243 1.00 88.31 88 MET A C 1
ATOM 700 O O . MET A 1 88 ? -10.069 9.550 -3.483 1.00 88.31 88 MET A O 1
ATOM 704 N N . LYS A 1 89 ? -11.882 9.573 -4.796 1.00 89.94 89 LYS A N 1
ATOM 705 C CA . LYS A 1 89 ? -12.226 10.990 -4.586 1.00 89.94 89 LYS A CA 1
ATOM 706 C C . LYS A 1 89 ? -13.385 11.127 -3.599 1.00 89.94 89 LYS A C 1
ATOM 708 O O . LYS A 1 89 ? -14.452 11.618 -3.950 1.00 89.94 89 LYS A O 1
ATOM 713 N N . VAL A 1 90 ? -13.175 10.663 -2.370 1.00 90.62 90 VAL A N 1
ATOM 714 C CA . VAL A 1 90 ? -14.155 10.760 -1.279 1.00 90.62 90 VAL A CA 1
ATOM 715 C C . VAL A 1 90 ? -13.543 11.447 -0.063 1.00 90.62 90 VAL A C 1
ATOM 717 O O . VAL A 1 90 ? -12.330 11.380 0.159 1.00 90.62 90 VAL A O 1
ATOM 720 N N . LEU A 1 91 ? -14.385 12.118 0.724 1.00 86.88 91 LEU A N 1
ATOM 721 C CA . LEU A 1 91 ? -13.972 12.755 1.968 1.00 86.88 91 LEU A CA 1
ATOM 722 C C . LEU A 1 91 ? -13.318 11.732 2.906 1.00 86.88 91 LEU A C 1
ATOM 724 O O . LEU A 1 91 ? -13.827 10.632 3.104 1.00 86.88 91 LEU A O 1
ATOM 728 N N . GLY A 1 92 ? -12.178 12.111 3.484 1.00 82.12 92 GLY A N 1
ATOM 729 C CA . GLY A 1 92 ? -11.436 11.260 4.412 1.00 82.12 92 GLY A CA 1
ATOM 730 C C . GLY A 1 92 ? -10.565 10.195 3.743 1.00 82.12 92 GLY A C 1
ATOM 731 O O . GLY A 1 92 ? -9.861 9.475 4.457 1.00 82.12 92 GLY A O 1
ATOM 732 N N . ASN A 1 93 ? -10.552 10.112 2.405 1.00 89.88 93 ASN A N 1
ATOM 733 C CA . ASN A 1 93 ? -9.706 9.155 1.709 1.00 89.88 93 ASN A CA 1
ATOM 734 C C . ASN A 1 93 ? -8.215 9.470 1.864 1.00 89.88 93 ASN A C 1
ATOM 736 O O . ASN A 1 93 ? -7.769 10.609 1.690 1.00 89.88 93 ASN A O 1
ATOM 740 N N . ARG A 1 94 ? -7.445 8.417 2.137 1.00 90.19 94 ARG A N 1
ATOM 741 C CA . ARG A 1 94 ? -5.985 8.409 2.188 1.00 90.19 94 ARG A CA 1
ATOM 742 C C . ARG A 1 94 ? -5.495 7.109 1.566 1.00 90.19 94 ARG A C 1
ATOM 744 O O . ARG A 1 94 ? -6.112 6.063 1.762 1.00 90.19 94 ARG A O 1
ATOM 751 N N . TRP A 1 95 ? -4.386 7.165 0.843 1.00 95.06 95 TRP A N 1
ATOM 752 C CA . TRP A 1 95 ? -3.768 5.981 0.246 1.00 95.06 95 TRP A CA 1
ATOM 753 C C . TRP A 1 95 ? -2.262 6.001 0.443 1.00 95.06 95 TRP A C 1
ATOM 755 O O . TRP A 1 95 ? -1.661 7.069 0.555 1.00 95.06 95 TRP A O 1
ATOM 765 N N . GLY A 1 96 ? -1.660 4.816 0.482 1.00 95.56 96 GLY A N 1
ATOM 766 C CA . GLY A 1 96 ? -0.210 4.661 0.524 1.00 95.56 96 GLY A CA 1
ATOM 767 C C . GLY A 1 96 ? 0.346 4.331 -0.856 1.00 95.56 96 GLY A C 1
ATOM 768 O O . GLY A 1 96 ? -0.263 3.561 -1.602 1.00 95.56 96 GLY A O 1
ATOM 769 N N . THR A 1 97 ? 1.506 4.892 -1.187 1.00 96.62 97 THR A N 1
ATOM 770 C CA . THR A 1 97 ? 2.170 4.643 -2.467 1.00 96.62 97 THR A CA 1
ATOM 771 C C . THR A 1 97 ? 3.460 3.851 -2.294 1.00 96.62 97 THR A C 1
ATOM 773 O O . THR A 1 97 ? 4.355 4.237 -1.530 1.00 96.62 97 THR A O 1
ATOM 776 N N . THR A 1 98 ? 3.589 2.769 -3.056 1.00 96.88 98 THR A N 1
ATOM 777 C CA . THR A 1 98 ? 4.687 1.805 -2.946 1.00 96.88 98 THR A CA 1
ATOM 778 C C . THR A 1 98 ? 5.425 1.661 -4.274 1.00 96.88 98 THR A C 1
ATOM 780 O O . THR A 1 98 ? 4.812 1.466 -5.323 1.00 96.88 98 THR A O 1
ATOM 783 N N . LEU A 1 99 ? 6.757 1.736 -4.223 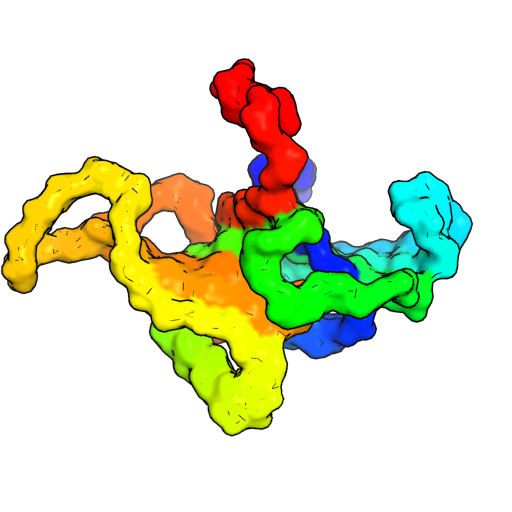1.00 97.88 99 LEU A N 1
ATOM 784 C CA . LEU A 1 99 ? 7.617 1.442 -5.366 1.00 97.88 99 LEU A CA 1
ATOM 785 C C . LEU A 1 99 ? 7.726 -0.078 -5.532 1.00 97.88 99 LEU A C 1
ATOM 787 O O . LEU A 1 99 ? 7.902 -0.800 -4.553 1.00 97.88 99 LEU A O 1
ATOM 791 N N . THR A 1 100 ? 7.686 -0.566 -6.764 1.00 98.44 100 THR A N 1
ATOM 792 C CA . THR A 1 100 ? 8.010 -1.953 -7.112 1.00 98.44 100 THR A CA 1
ATOM 793 C C . THR A 1 100 ? 8.929 -2.002 -8.328 1.00 98.44 100 THR A C 1
ATOM 795 O O . THR A 1 100 ? 9.029 -1.054 -9.108 1.00 98.44 100 THR A O 1
ATOM 798 N N . THR A 1 101 ? 9.624 -3.124 -8.477 1.00 98.06 101 THR A N 1
ATOM 799 C CA . THR A 1 101 ? 10.380 -3.456 -9.694 1.00 98.06 101 THR A CA 1
ATOM 800 C C . THR A 1 101 ? 9.601 -4.355 -10.649 1.00 98.06 101 THR A C 1
ATOM 802 O O . THR A 1 101 ? 10.117 -4.692 -11.710 1.00 98.06 101 THR A O 1
ATOM 805 N N . ASP A 1 102 ? 8.380 -4.748 -10.282 1.00 97.94 102 ASP A N 1
ATOM 806 C CA . ASP A 1 102 ? 7.597 -5.734 -11.017 1.00 97.94 102 ASP A CA 1
ATOM 807 C C . ASP A 1 102 ? 6.094 -5.467 -10.861 1.00 97.94 102 ASP A C 1
ATOM 809 O O . ASP A 1 102 ? 5.358 -6.195 -10.192 1.00 97.94 102 ASP A O 1
ATOM 813 N N . VAL A 1 103 ? 5.639 -4.357 -11.451 1.00 98.12 103 VAL A N 1
ATOM 814 C CA . VAL A 1 103 ? 4.227 -3.946 -11.372 1.00 98.12 103 VAL A CA 1
ATOM 815 C C . VAL A 1 103 ? 3.301 -4.931 -12.092 1.00 98.12 103 VAL A C 1
ATOM 817 O O . VAL A 1 103 ? 2.151 -5.097 -11.697 1.00 98.12 103 VAL A O 1
ATOM 820 N N . LEU A 1 104 ? 3.808 -5.627 -13.114 1.00 98.31 104 LEU A N 1
ATOM 821 C CA . LEU A 1 104 ? 3.040 -6.621 -13.861 1.00 98.31 104 LEU A CA 1
ATOM 822 C C . LEU A 1 104 ? 2.798 -7.891 -13.045 1.00 98.31 104 LEU A C 1
ATOM 824 O O . LEU A 1 104 ? 1.705 -8.437 -13.113 1.00 98.31 104 LEU A O 1
ATOM 828 N N . ASN A 1 105 ? 3.753 -8.329 -12.217 1.00 98.44 105 ASN A N 1
ATOM 829 C CA . ASN A 1 105 ? 3.489 -9.435 -11.299 1.00 98.44 105 ASN A CA 1
ATOM 830 C C . ASN A 1 105 ? 2.344 -9.106 -10.327 1.00 98.44 105 ASN A C 1
ATOM 832 O O . ASN A 1 105 ? 1.490 -9.949 -10.074 1.00 98.44 105 ASN A O 1
ATOM 836 N N . ILE A 1 106 ? 2.278 -7.871 -9.819 1.00 98.44 106 ILE A N 1
ATOM 837 C CA . ILE A 1 106 ? 1.153 -7.457 -8.968 1.00 98.44 106 ILE A CA 1
ATOM 838 C C . ILE A 1 106 ? -0.153 -7.447 -9.768 1.00 98.44 106 ILE A C 1
ATOM 840 O O . ILE A 1 106 ? -1.161 -7.951 -9.278 1.00 98.44 106 ILE A O 1
ATOM 844 N N . LEU A 1 107 ? -0.130 -6.926 -11.000 1.00 98.62 107 LEU A N 1
ATOM 845 C CA . LEU A 1 107 ? -1.289 -6.939 -11.893 1.00 98.62 107 LEU A CA 1
ATOM 846 C C . LEU A 1 107 ? -1.824 -8.362 -12.107 1.00 98.62 107 LEU A C 1
ATOM 848 O O . LEU A 1 107 ? -3.023 -8.554 -11.969 1.00 98.62 107 LEU A O 1
ATOM 852 N N . ASN A 1 108 ? -0.960 -9.356 -12.342 1.00 98.50 108 ASN A N 1
ATOM 853 C CA . ASN A 1 108 ? -1.388 -10.749 -12.525 1.00 98.50 108 ASN A CA 1
ATOM 854 C C . ASN A 1 108 ? -2.238 -11.246 -11.339 1.00 98.50 108 ASN A C 1
ATOM 856 O O . ASN A 1 108 ? -3.329 -11.772 -11.528 1.00 98.50 108 ASN A O 1
ATOM 860 N N . HIS A 1 109 ? -1.786 -11.005 -10.103 1.00 98.12 109 HIS A N 1
ATOM 861 C CA . HIS A 1 109 ? -2.541 -11.378 -8.900 1.00 98.12 109 HIS A CA 1
ATOM 862 C C . HIS A 1 109 ? -3.853 -10.597 -8.746 1.00 98.12 109 HIS A C 1
ATOM 864 O O . HIS A 1 109 ? -4.837 -11.127 -8.232 1.00 98.12 109 HIS A O 1
ATOM 870 N N . VAL A 1 110 ? -3.861 -9.328 -9.154 1.00 98.12 110 VAL A N 1
ATOM 871 C CA . VAL A 1 110 ? -5.056 -8.477 -9.137 1.00 98.12 110 VAL A CA 1
ATOM 872 C C . VAL A 1 110 ? -6.096 -8.985 -10.134 1.00 98.12 110 VAL A C 1
ATOM 874 O O . VAL A 1 110 ? -7.275 -9.043 -9.793 1.00 98.12 110 VAL A O 1
ATOM 877 N N . GLU A 1 111 ? -5.674 -9.394 -11.330 1.00 98.31 111 GLU A N 1
ATOM 878 C CA . GLU A 1 111 ? -6.556 -9.957 -12.354 1.00 98.31 111 GLU A CA 1
ATOM 879 C C . GLU A 1 111 ? -7.097 -11.329 -11.945 1.00 98.31 111 GLU A C 1
ATOM 881 O O . GLU A 1 111 ? -8.299 -11.557 -12.066 1.00 98.31 111 GLU A O 1
ATOM 886 N N . ASP A 1 112 ? -6.269 -12.197 -11.356 1.00 98.38 112 ASP A N 1
ATOM 887 C CA . ASP A 1 112 ? -6.728 -13.471 -10.784 1.00 98.38 112 ASP A CA 1
ATOM 888 C C . ASP A 1 112 ? -7.787 -13.249 -9.693 1.00 98.38 112 ASP A C 1
ATOM 890 O O . ASP A 1 112 ? -8.831 -13.903 -9.674 1.00 98.38 112 ASP A O 1
ATOM 894 N N . ALA A 1 113 ? -7.550 -12.291 -8.794 1.00 97.75 113 ALA A N 1
ATOM 895 C CA . ALA A 1 113 ? -8.487 -11.944 -7.733 1.00 97.75 113 ALA A CA 1
ATOM 896 C C . ALA A 1 113 ? -9.796 -11.344 -8.277 1.00 97.75 113 ALA A C 1
ATOM 898 O O . ALA A 1 113 ? -10.878 -11.669 -7.782 1.00 97.75 113 ALA A O 1
ATOM 899 N N . TYR A 1 114 ? -9.708 -10.508 -9.313 1.00 97.81 114 TYR A N 1
ATOM 900 C CA . TYR A 1 114 ? -10.867 -9.957 -10.010 1.00 97.81 114 TYR A CA 1
ATOM 901 C C . TYR A 1 114 ? -11.699 -11.061 -10.679 1.00 97.81 114 TYR A C 1
ATOM 903 O O . TYR A 1 114 ? -12.914 -11.118 -10.491 1.00 97.81 114 TYR A O 1
ATOM 911 N N . LEU A 1 115 ? -11.053 -11.989 -11.394 1.00 98.25 115 LEU A N 1
ATOM 912 C CA . LEU A 1 115 ? -11.708 -13.142 -12.023 1.00 98.25 115 LEU A CA 1
ATOM 913 C C . LEU A 1 115 ? -12.323 -14.102 -10.995 1.00 98.25 115 LEU A C 1
ATOM 915 O O . LEU A 1 115 ? -13.356 -14.712 -11.266 1.00 98.25 115 LEU A O 1
ATOM 919 N N . ALA A 1 116 ? -11.731 -14.202 -9.802 1.00 98.38 116 ALA A N 1
ATOM 920 C CA . ALA A 1 116 ? -12.276 -14.956 -8.675 1.00 98.38 116 ALA A CA 1
ATOM 921 C C . ALA A 1 116 ? -13.468 -14.264 -7.979 1.00 98.38 116 ALA A C 1
ATOM 923 O O . ALA A 1 116 ? -14.025 -14.819 -7.031 1.00 98.38 116 ALA A O 1
ATOM 924 N N . GLY A 1 117 ? -13.869 -13.066 -8.421 1.00 98.00 117 GLY A N 1
ATOM 925 C CA . GLY A 1 117 ? -15.001 -12.326 -7.862 1.00 98.00 117 GLY A CA 1
ATOM 926 C C . GLY A 1 117 ? -14.708 -11.636 -6.528 1.00 98.00 117 GLY A C 1
ATOM 927 O O . GLY A 1 117 ? -15.643 -11.302 -5.799 1.00 98.00 117 GLY A O 1
ATOM 928 N N . LEU A 1 118 ? -13.433 -11.421 -6.182 1.00 97.56 118 LEU A N 1
ATOM 929 C CA . LEU A 1 118 ? -13.072 -10.644 -4.996 1.00 97.56 118 LEU A CA 1
ATOM 930 C C . LEU A 1 118 ? -13.392 -9.151 -5.207 1.00 97.56 118 LEU A C 1
ATOM 932 O O . LEU A 1 118 ? -13.299 -8.653 -6.333 1.00 97.56 118 LEU A O 1
ATOM 936 N N . PRO A 1 119 ? -13.746 -8.404 -4.142 1.00 96.25 119 PRO A N 1
ATOM 937 C CA . PRO A 1 119 ? -14.087 -6.986 -4.238 1.00 96.25 119 PRO A CA 1
ATOM 938 C C . PRO A 1 119 ? -12.829 -6.147 -4.495 1.00 96.25 119 PRO A C 1
ATOM 940 O O . PRO A 1 119 ? -12.203 -5.633 -3.570 1.00 96.25 119 PRO A O 1
ATOM 943 N N . ILE A 1 120 ? -12.439 -6.029 -5.763 1.00 96.56 120 ILE A N 1
ATOM 944 C CA . ILE A 1 120 ? -11.247 -5.301 -6.193 1.00 96.56 120 ILE A CA 1
ATOM 945 C C . ILE A 1 120 ? -11.595 -4.341 -7.324 1.00 96.56 120 ILE A C 1
ATOM 947 O O . ILE A 1 120 ? -12.246 -4.709 -8.299 1.00 96.56 120 ILE A O 1
ATOM 951 N N . THR A 1 121 ? -11.085 -3.118 -7.212 1.00 96.69 121 THR A N 1
ATOM 952 C CA . THR A 1 121 ? -11.068 -2.135 -8.297 1.00 96.69 121 THR A CA 1
ATOM 953 C C . THR A 1 121 ? -9.620 -1.770 -8.575 1.00 96.69 121 THR A C 1
ATOM 955 O O . THR A 1 121 ? -8.858 -1.492 -7.648 1.00 96.69 121 THR A O 1
ATOM 958 N N . TYR A 1 122 ? -9.221 -1.757 -9.842 1.00 97.50 122 TYR A N 1
ATOM 959 C CA . TYR A 1 122 ? -7.849 -1.445 -10.223 1.00 97.50 122 TYR A CA 1
ATOM 960 C C . TYR A 1 122 ? -7.782 -0.670 -11.536 1.00 97.50 122 TYR A C 1
ATOM 962 O O . TYR A 1 122 ? -8.745 -0.617 -12.301 1.00 97.50 122 TYR A O 1
ATOM 970 N N . THR A 1 123 ? -6.625 -0.066 -11.798 1.00 97.31 123 THR A N 1
ATOM 971 C CA . THR A 1 123 ? -6.265 0.432 -13.130 1.00 97.31 123 THR A CA 1
ATOM 972 C C . THR A 1 123 ? -5.114 -0.380 -13.694 1.00 97.31 123 THR A C 1
ATOM 974 O O . THR A 1 123 ? -4.244 -0.847 -12.960 1.00 97.31 123 THR A O 1
ATOM 977 N N . PHE A 1 124 ? -5.066 -0.517 -15.018 1.00 97.94 124 PHE A N 1
ATOM 978 C CA . PHE A 1 124 ? -3.857 -1.004 -15.674 1.00 97.94 124 PHE A CA 1
ATOM 979 C C . PHE A 1 124 ? -2.690 -0.041 -15.418 1.00 97.94 124 PHE A C 1
ATOM 981 O O . PHE A 1 124 ? -2.933 1.170 -15.390 1.00 97.94 124 PHE A O 1
ATOM 988 N N . PRO A 1 125 ? -1.439 -0.531 -15.320 1.00 97.75 125 PRO A N 1
ATOM 989 C CA . PRO A 1 125 ? -0.269 0.328 -15.181 1.00 97.75 125 PRO A CA 1
ATOM 990 C C . PRO A 1 125 ? -0.164 1.336 -16.339 1.00 97.75 125 PRO A C 1
ATOM 992 O O . PRO A 1 125 ? 0.164 0.973 -17.473 1.00 97.75 125 PRO A O 1
ATOM 995 N N . GLN A 1 126 ? -0.433 2.613 -16.070 1.00 97.12 126 GLN A N 1
ATOM 996 C CA . GLN A 1 126 ? -0.386 3.700 -17.053 1.00 97.12 126 GLN A CA 1
ATOM 997 C C . GLN A 1 126 ? 1.016 4.292 -17.133 1.00 97.12 126 GLN A C 1
ATOM 999 O O . GLN A 1 126 ? 1.711 4.364 -16.125 1.00 97.12 126 GLN A O 1
ATOM 1004 N N . TRP A 1 127 ? 1.457 4.659 -18.339 1.00 95.19 127 TRP A N 1
ATOM 1005 C CA . TRP A 1 127 ? 2.747 5.326 -18.522 1.00 95.19 127 TRP A CA 1
ATOM 1006 C C . TRP A 1 127 ? 2.620 6.803 -18.163 1.00 95.19 127 TRP A C 1
ATOM 1008 O O . TRP A 1 127 ? 1.872 7.521 -18.819 1.00 95.19 127 TRP A O 1
ATOM 1018 N N . GLU A 1 128 ? 3.394 7.249 -17.180 1.00 91.62 128 GLU A N 1
ATOM 1019 C CA . GLU A 1 128 ? 3.351 8.611 -16.654 1.00 91.62 128 GLU A CA 1
ATOM 1020 C C . GLU A 1 128 ? 4.749 9.243 -16.635 1.00 91.62 128 GLU A C 1
ATOM 1022 O O . GLU A 1 128 ? 5.779 8.570 -16.499 1.00 91.62 128 GLU A O 1
ATOM 1027 N N . ILE A 1 129 ? 4.792 10.570 -16.754 1.00 86.12 129 ILE A N 1
ATOM 1028 C CA . ILE A 1 129 ? 6.022 11.367 -16.690 1.00 86.12 129 ILE A CA 1
ATOM 1029 C C . ILE A 1 129 ? 5.950 12.243 -15.438 1.00 86.12 129 ILE A C 1
ATOM 1031 O O . ILE A 1 129 ? 5.286 13.274 -15.433 1.00 86.12 129 ILE A O 1
ATOM 1035 N N . ILE A 1 130 ? 6.643 11.829 -14.371 1.00 80.81 130 ILE A N 1
ATOM 1036 C CA . ILE A 1 130 ? 6.666 12.562 -13.090 1.00 80.81 130 ILE A CA 1
ATOM 1037 C C . ILE A 1 130 ? 7.598 13.778 -13.156 1.00 80.81 130 ILE A C 1
ATOM 1039 O O . ILE A 1 130 ? 7.278 14.851 -12.653 1.00 80.81 130 ILE A O 1
ATOM 1043 N N . TYR A 1 131 ? 8.769 13.610 -13.769 1.00 80.38 131 TYR A N 1
ATOM 1044 C CA . TYR A 1 131 ? 9.766 14.667 -13.911 1.00 80.38 131 TYR A CA 1
ATOM 1045 C C . TYR A 1 131 ? 9.845 15.088 -15.365 1.00 80.38 131 TYR A C 1
ATOM 1047 O O . TYR A 1 131 ? 9.774 14.245 -16.255 1.00 80.38 131 TYR A O 1
ATOM 1055 N N . LYS A 1 132 ? 10.023 16.387 -15.614 1.00 77.12 132 LYS A N 1
ATOM 1056 C CA . LYS A 1 132 ? 10.223 16.896 -16.968 1.00 77.12 132 LYS A CA 1
ATOM 1057 C C . LYS A 1 132 ? 11.539 16.338 -17.517 1.00 77.12 132 LYS A C 1
ATOM 1059 O O . LYS A 1 132 ? 12.610 16.841 -17.195 1.00 77.12 132 LYS A O 1
ATOM 1064 N N . THR A 1 133 ? 11.441 15.286 -18.316 1.00 73.06 133 THR A N 1
ATOM 1065 C CA . THR A 1 133 ? 12.559 14.640 -19.001 1.00 73.06 133 THR A CA 1
ATOM 1066 C C . THR A 1 133 ? 12.463 14.914 -20.495 1.00 73.06 133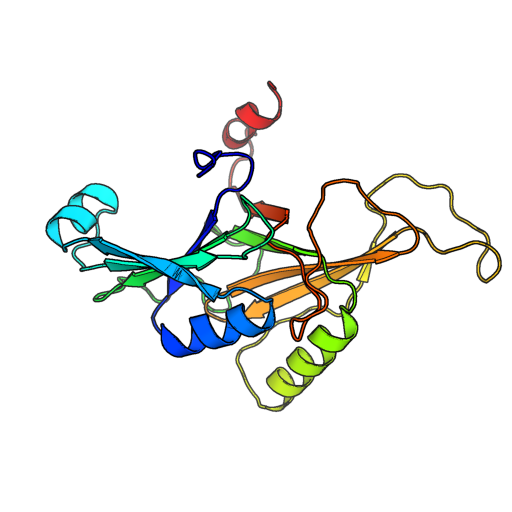 THR A C 1
ATOM 1068 O O . THR A 1 133 ? 11.373 15.113 -21.043 1.00 73.06 133 THR A O 1
ATOM 1071 N N . GLU A 1 134 ? 13.607 14.972 -21.171 1.00 78.00 134 GLU A N 1
ATOM 1072 C CA . GLU A 1 134 ? 13.613 15.046 -22.628 1.00 78.00 134 GLU A CA 1
ATOM 1073 C C . GLU A 1 134 ? 13.061 13.743 -23.213 1.00 78.00 134 GLU A C 1
ATOM 1075 O O . GLU A 1 134 ? 13.354 12.645 -22.731 1.00 78.00 134 GLU A O 1
ATOM 1080 N N . LYS A 1 135 ? 12.229 13.857 -24.252 1.00 80.00 135 LYS A N 1
ATOM 1081 C CA . LYS A 1 135 ? 11.698 12.683 -24.945 1.00 80.00 135 LYS A CA 1
ATOM 1082 C C . LYS A 1 135 ? 12.806 12.069 -25.796 1.00 80.00 135 LYS A C 1
ATOM 1084 O O . LYS A 1 135 ? 13.229 12.671 -26.778 1.00 80.00 135 LYS A O 1
ATOM 1089 N N . GLY A 1 136 ? 13.233 10.866 -25.425 1.00 84.88 136 GLY A N 1
ATOM 1090 C CA . GLY A 1 136 ? 14.132 10.053 -26.239 1.00 84.88 136 GLY A CA 1
ATOM 1091 C C . GLY A 1 136 ? 13.472 9.560 -27.532 1.00 84.88 136 GLY A C 1
ATOM 1092 O O . GLY A 1 136 ? 12.244 9.540 -27.664 1.00 84.88 136 GLY A O 1
ATOM 1093 N N . ARG A 1 137 ? 14.292 9.138 -28.495 1.00 91.56 137 ARG A N 1
ATOM 1094 C CA . ARG A 1 137 ? 13.846 8.512 -29.744 1.00 91.56 137 ARG A CA 1
ATOM 1095 C C . ARG A 1 137 ? 13.296 7.109 -29.455 1.00 91.56 137 ARG A C 1
ATOM 1097 O O . ARG A 1 137 ? 14.018 6.293 -28.872 1.00 91.56 137 ARG A O 1
ATOM 1104 N N . PRO A 1 138 ? 12.064 6.786 -29.891 1.00 91.81 138 PRO A N 1
ATOM 1105 C CA . PRO A 1 138 ? 11.498 5.451 -29.724 1.00 91.81 138 PRO A CA 1
ATOM 1106 C C . PRO A 1 138 ? 12.426 4.359 -30.267 1.00 91.81 138 PRO A C 1
ATOM 1108 O O . PRO A 1 138 ? 12.993 4.512 -31.346 1.00 91.81 138 PRO A O 1
ATOM 1111 N N . PHE A 1 139 ? 12.559 3.262 -29.518 1.00 92.69 139 PHE A N 1
ATOM 1112 C CA . PHE A 1 139 ? 13.388 2.087 -29.841 1.00 92.69 139 PHE A CA 1
ATOM 1113 C C . PHE A 1 139 ? 14.908 2.311 -29.903 1.00 92.69 139 PHE A C 1
ATOM 1115 O O . PHE A 1 139 ? 15.636 1.345 -30.109 1.00 92.69 139 PHE A O 1
ATOM 1122 N N . ILE A 1 140 ? 15.396 3.539 -29.701 1.00 95.62 140 ILE A N 1
ATOM 1123 C CA . ILE A 1 140 ? 16.832 3.851 -29.693 1.00 95.62 140 ILE A CA 1
ATOM 1124 C C . ILE A 1 140 ? 17.279 4.302 -28.308 1.00 95.62 140 ILE A C 1
ATOM 1126 O O . ILE A 1 140 ? 18.244 3.769 -27.767 1.00 95.62 140 ILE A O 1
ATOM 1130 N N . ASP A 1 141 ? 16.569 5.270 -27.732 1.00 94.25 141 ASP A N 1
ATOM 1131 C CA . ASP A 1 141 ? 16.910 5.823 -26.429 1.00 94.25 141 ASP A CA 1
ATOM 1132 C C . ASP A 1 141 ? 16.049 5.157 -25.334 1.00 94.25 141 ASP A C 1
ATOM 1134 O O . ASP A 1 141 ? 14.889 4.803 -25.584 1.00 94.25 141 ASP A O 1
ATOM 1138 N N . PRO A 1 142 ? 16.574 4.976 -24.107 1.00 91.12 142 PRO A N 1
ATOM 1139 C CA . PRO A 1 142 ? 15.803 4.397 -23.014 1.00 91.12 142 PRO A CA 1
ATOM 1140 C C . PRO A 1 142 ? 14.563 5.237 -22.684 1.00 91.12 142 PRO A C 1
ATOM 1142 O O . PRO A 1 142 ? 14.641 6.454 -22.522 1.00 91.12 142 PRO A O 1
ATOM 1145 N N . ALA A 1 143 ? 13.409 4.587 -22.529 1.00 90.88 143 ALA A N 1
ATOM 1146 C CA . ALA A 1 143 ? 12.188 5.267 -22.110 1.00 90.88 143 ALA A CA 1
ATOM 1147 C C . ALA A 1 143 ? 12.290 5.689 -20.636 1.00 90.88 143 ALA A C 1
ATOM 1149 O O . ALA A 1 143 ? 12.358 4.834 -19.754 1.00 90.88 143 ALA A O 1
ATOM 1150 N N . VAL A 1 144 ? 12.289 6.993 -20.359 1.00 92.50 144 VAL A N 1
ATOM 1151 C CA . VAL A 1 144 ? 12.367 7.526 -18.991 1.00 92.50 144 VAL A CA 1
ATOM 1152 C C . VAL A 1 144 ? 10.975 7.918 -18.514 1.00 92.50 144 VAL A C 1
ATOM 1154 O O . VAL A 1 144 ? 10.330 8.779 -19.111 1.00 92.50 144 VAL A O 1
ATOM 1157 N N . GLY A 1 145 ? 10.511 7.291 -17.439 1.00 93.44 145 GLY A N 1
ATOM 1158 C CA . GLY A 1 145 ? 9.179 7.533 -16.892 1.00 93.44 145 GLY A CA 1
ATOM 1159 C C . GLY A 1 145 ? 8.799 6.501 -15.845 1.00 93.44 145 GLY A C 1
ATOM 1160 O O . GLY A 1 145 ? 9.647 5.744 -15.359 1.00 93.44 145 GLY A O 1
ATOM 1161 N N . VAL A 1 146 ? 7.521 6.469 -15.487 1.00 95.56 146 VAL A N 1
ATOM 1162 C CA . VAL A 1 146 ? 6.983 5.466 -14.569 1.00 95.56 146 VAL A CA 1
ATOM 1163 C C . VAL A 1 146 ? 5.806 4.732 -15.183 1.00 95.56 146 VAL A C 1
ATOM 1165 O O . VAL A 1 146 ? 5.117 5.253 -16.056 1.00 95.56 146 VAL A O 1
ATOM 1168 N N . ARG A 1 147 ? 5.556 3.520 -14.693 1.00 97.62 147 ARG A N 1
ATOM 1169 C CA . ARG A 1 147 ? 4.239 2.892 -14.787 1.00 97.62 147 ARG A CA 1
ATOM 1170 C C . ARG A 1 147 ? 3.564 2.988 -13.433 1.00 97.62 147 ARG A C 1
ATOM 1172 O O . ARG A 1 147 ? 4.175 2.564 -12.458 1.00 97.62 147 ARG A O 1
ATOM 1179 N N . GLU A 1 148 ? 2.344 3.503 -13.379 1.00 97.25 148 GLU A N 1
ATOM 1180 C CA . GLU A 1 148 ? 1.572 3.634 -12.141 1.00 97.25 148 GLU A CA 1
ATOM 1181 C C . GLU A 1 148 ? 0.221 2.924 -12.260 1.00 97.25 148 GLU A C 1
ATOM 1183 O O . GLU A 1 148 ? -0.470 3.045 -13.271 1.00 97.25 148 GLU A O 1
ATOM 1188 N N . MET A 1 149 ? -0.152 2.169 -11.228 1.00 97.75 149 MET A N 1
ATOM 1189 C CA . MET A 1 149 ? -1.460 1.538 -11.098 1.00 97.75 149 MET A CA 1
ATOM 1190 C C . MET A 1 149 ? -2.081 1.849 -9.740 1.00 97.75 149 MET A C 1
ATOM 1192 O O . MET A 1 149 ? -1.392 1.981 -8.728 1.00 97.75 149 MET A O 1
ATOM 1196 N N . MET A 1 150 ? -3.404 1.908 -9.718 1.00 96.94 150 MET A N 1
ATOM 1197 C CA . MET A 1 150 ? -4.200 1.995 -8.504 1.00 96.94 150 MET A CA 1
ATOM 1198 C C . MET A 1 150 ? -4.766 0.614 -8.179 1.00 96.94 150 MET A C 1
ATOM 1200 O O . MET A 1 150 ? -5.203 -0.105 -9.077 1.00 96.94 150 MET A O 1
ATOM 1204 N N . LEU A 1 151 ? -4.748 0.260 -6.895 1.00 97.25 151 LEU A N 1
ATOM 1205 C CA . LEU A 1 151 ? -5.347 -0.952 -6.350 1.00 97.25 151 LEU A CA 1
ATOM 1206 C C . LEU A 1 151 ? -6.212 -0.586 -5.140 1.00 97.25 151 LEU A C 1
ATOM 1208 O O . LEU A 1 151 ? -5.710 -0.123 -4.110 1.00 97.25 151 LEU A O 1
ATOM 1212 N N . LEU A 1 152 ? -7.512 -0.820 -5.275 1.00 96.50 152 LEU A N 1
ATOM 1213 C CA . LEU A 1 152 ? -8.526 -0.602 -4.256 1.00 96.50 152 LEU A CA 1
ATOM 1214 C C . LEU A 1 152 ? -9.106 -1.950 -3.816 1.00 96.50 152 LEU A C 1
ATOM 1216 O O . LEU A 1 152 ? -9.585 -2.730 -4.636 1.00 96.50 152 LEU A O 1
ATOM 1220 N N . GLN A 1 153 ? -9.063 -2.183 -2.510 1.00 95.62 153 GLN A N 1
ATOM 1221 C CA . GLN A 1 153 ? -9.677 -3.302 -1.795 1.00 95.62 153 GLN A CA 1
ATOM 1222 C C . GLN A 1 153 ? -10.445 -2.733 -0.587 1.00 95.62 153 GLN A C 1
ATOM 1224 O O . GLN A 1 153 ? -10.154 -1.602 -0.183 1.00 95.62 153 GLN A O 1
ATOM 1229 N N . PRO A 1 154 ? -11.340 -3.492 0.074 1.00 94.62 154 PRO A N 1
ATOM 1230 C CA . PRO A 1 154 ? -12.199 -2.943 1.127 1.00 94.62 154 PRO A CA 1
ATOM 1231 C C . PRO A 1 154 ? -11.427 -2.200 2.231 1.00 94.62 154 PRO A C 1
ATOM 1233 O O . PRO A 1 154 ? -11.753 -1.070 2.599 1.00 94.62 154 PRO A O 1
ATOM 1236 N N . LEU A 1 155 ? -10.326 -2.801 2.697 1.00 93.75 155 LEU A N 1
ATOM 1237 C CA . LEU A 1 155 ? -9.506 -2.268 3.789 1.00 93.75 155 LEU A CA 1
ATOM 1238 C C . LEU A 1 155 ? -8.237 -1.539 3.325 1.00 93.75 155 LEU A C 1
ATOM 1240 O O . LEU A 1 155 ? -7.542 -0.949 4.150 1.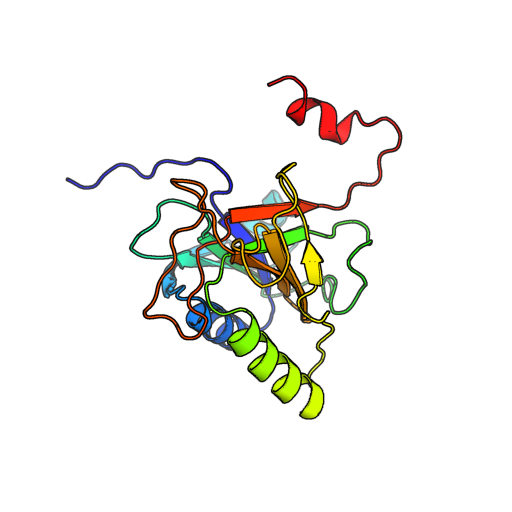00 93.75 155 LEU A O 1
ATOM 1244 N N . THR A 1 156 ? -7.886 -1.571 2.033 1.00 94.00 156 THR A N 1
ATOM 1245 C CA . THR A 1 156 ? -6.621 -0.983 1.560 1.00 94.00 156 THR A CA 1
ATOM 1246 C C . THR A 1 156 ? -6.770 -0.196 0.272 1.00 94.00 156 THR A C 1
ATOM 1248 O O . THR A 1 156 ? -7.520 -0.546 -0.633 1.00 94.00 156 THR A O 1
ATOM 1251 N N . ARG A 1 157 ? -6.006 0.893 0.195 1.00 95.31 157 ARG A N 1
ATOM 1252 C CA . ARG A 1 157 ? -5.969 1.802 -0.949 1.00 95.31 157 ARG A CA 1
ATOM 1253 C C . ARG A 1 157 ? -4.520 2.063 -1.266 1.00 95.31 157 ARG A C 1
ATOM 1255 O O . ARG A 1 157 ? -3.801 2.628 -0.437 1.00 95.31 157 ARG A O 1
ATOM 1262 N N . GLN A 1 158 ? -4.088 1.584 -2.420 1.00 96.69 158 GLN A N 1
ATOM 1263 C CA . GLN A 1 158 ? -2.693 1.622 -2.815 1.00 96.69 158 GLN A CA 1
ATOM 1264 C C . GLN A 1 158 ? -2.541 2.249 -4.184 1.00 96.69 158 GLN A C 1
ATOM 1266 O O . GLN A 1 158 ? -3.331 2.014 -5.098 1.00 96.69 158 GLN A O 1
ATOM 1271 N N . VAL A 1 159 ? -1.459 2.999 -4.308 1.00 97.19 159 VAL A N 1
ATOM 1272 C CA . VAL A 1 159 ? -0.849 3.293 -5.594 1.00 97.19 159 VAL A CA 1
ATOM 1273 C C . VAL A 1 159 ? 0.453 2.508 -5.658 1.00 97.19 159 VAL A C 1
ATOM 1275 O O . VAL A 1 159 ? 1.237 2.478 -4.709 1.00 97.19 159 VAL A O 1
ATOM 1278 N N . LEU A 1 160 ? 0.667 1.818 -6.765 1.00 98.19 160 LEU A N 1
ATOM 1279 C CA . LEU A 1 160 ? 1.850 1.012 -7.014 1.00 98.19 160 LEU A CA 1
ATOM 1280 C C . LEU A 1 160 ? 2.513 1.563 -8.257 1.00 98.19 160 LEU A C 1
ATOM 1282 O O . LEU A 1 160 ? 1.850 1.758 -9.274 1.00 98.19 160 LEU A O 1
ATOM 1286 N N . PHE A 1 161 ? 3.815 1.804 -8.191 1.00 98.00 161 PHE A N 1
ATOM 1287 C CA . PHE A 1 161 ? 4.516 2.354 -9.338 1.00 98.00 161 PHE A CA 1
ATOM 1288 C C . PHE A 1 161 ? 5.890 1.728 -9.536 1.00 98.00 161 PHE A C 1
ATOM 1290 O O . PHE A 1 161 ? 6.542 1.282 -8.592 1.00 98.00 161 PHE A O 1
ATOM 1297 N N . GLN A 1 162 ? 6.334 1.716 -10.787 1.00 97.94 162 GLN A N 1
ATOM 1298 C CA . GLN A 1 162 ? 7.635 1.223 -11.213 1.00 97.94 162 GLN A CA 1
ATOM 1299 C C . GLN A 1 162 ? 8.345 2.303 -12.020 1.00 97.94 162 GLN A C 1
ATOM 1301 O O . GLN A 1 162 ? 7.755 2.893 -12.923 1.00 97.94 162 GLN A O 1
ATOM 1306 N N . ARG A 1 163 ? 9.621 2.549 -11.714 1.00 95.69 163 ARG A N 1
ATOM 1307 C CA . ARG A 1 163 ? 10.463 3.489 -12.466 1.00 95.69 163 ARG A CA 1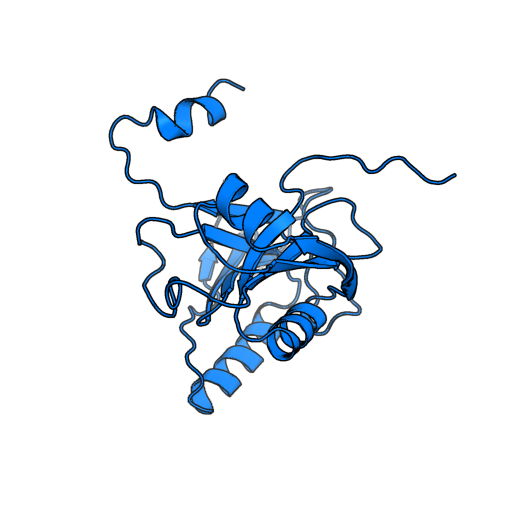
ATOM 1308 C C . ARG A 1 163 ? 11.180 2.789 -13.611 1.00 95.69 163 ARG A C 1
ATOM 1310 O O . ARG A 1 163 ? 11.654 1.666 -13.456 1.00 95.69 163 ARG A O 1
ATOM 1317 N N . PHE A 1 164 ? 11.307 3.493 -14.728 1.00 95.12 164 PHE A N 1
ATOM 1318 C CA . PHE A 1 164 ? 12.022 3.040 -15.913 1.00 95.12 164 PHE A CA 1
ATOM 1319 C C . PHE A 1 164 ? 13.154 4.013 -16.221 1.00 95.12 164 PHE A C 1
ATOM 1321 O O . PHE A 1 164 ? 12.920 5.204 -16.414 1.00 95.12 164 PHE A O 1
ATOM 1328 N N . ASN A 1 165 ? 14.379 3.485 -16.270 1.00 93.31 165 ASN A N 1
ATOM 1329 C CA . ASN A 1 165 ? 15.589 4.196 -16.697 1.00 93.31 165 ASN A CA 1
ATOM 1330 C C . ASN A 1 165 ? 15.962 5.441 -15.869 1.00 93.31 165 ASN A C 1
ATOM 1332 O O . ASN A 1 165 ? 16.668 6.319 -16.356 1.00 93.31 165 ASN A O 1
ATOM 1336 N N . TYR A 1 166 ? 15.535 5.500 -14.603 1.00 91.56 166 TYR A N 1
ATOM 1337 C CA . TYR A 1 166 ? 16.091 6.406 -13.596 1.00 91.56 166 TYR A CA 1
ATOM 1338 C C . TYR A 1 166 ? 15.830 5.890 -12.175 1.00 91.56 166 TYR A C 1
ATOM 1340 O O . TYR A 1 166 ? 14.909 5.109 -11.925 1.00 91.56 166 TYR A O 1
ATOM 1348 N N . THR A 1 167 ? 16.625 6.374 -11.226 1.00 91.50 167 THR A N 1
ATOM 1349 C CA . THR A 1 167 ? 16.455 6.118 -9.793 1.00 91.50 167 THR A CA 1
ATOM 1350 C C . THR A 1 167 ? 16.457 7.433 -9.037 1.00 91.50 167 THR A C 1
ATOM 1352 O O . THR A 1 167 ? 17.170 8.360 -9.409 1.00 91.50 167 THR A O 1
ATOM 1355 N N . VAL A 1 168 ? 15.703 7.497 -7.943 1.00 90.94 168 VAL A N 1
ATOM 1356 C CA . VAL A 1 168 ? 15.824 8.581 -6.965 1.00 90.94 168 VAL A CA 1
ATOM 1357 C C . VAL A 1 168 ? 16.555 7.986 -5.760 1.00 90.94 168 VAL A C 1
ATOM 1359 O O . VAL A 1 168 ? 15.992 7.085 -5.132 1.00 90.94 168 VAL A O 1
ATOM 1362 N N . PRO A 1 169 ? 17.804 8.401 -5.472 1.00 89.31 169 PRO A N 1
ATOM 1363 C CA . PRO A 1 169 ? 18.548 7.899 -4.321 1.00 89.31 169 PRO A CA 1
ATOM 1364 C C . PRO A 1 169 ? 17.737 8.039 -3.031 1.00 89.31 169 PRO A C 1
ATOM 1366 O O . PRO A 1 169 ? 16.984 8.998 -2.875 1.00 89.31 169 PRO A O 1
ATOM 1369 N N . GLU A 1 170 ? 17.866 7.068 -2.128 1.00 87.50 170 GLU A N 1
ATOM 1370 C CA . GLU A 1 170 ? 17.147 7.016 -0.843 1.00 87.50 170 GLU A CA 1
ATOM 1371 C C . GLU A 1 170 ? 15.604 6.960 -0.931 1.00 87.50 170 GLU A C 1
ATOM 1373 O O . GLU A 1 170 ? 14.925 6.955 0.097 1.00 87.50 170 GLU A O 1
ATOM 1378 N N . TYR A 1 171 ? 15.019 6.853 -2.130 1.00 91.12 171 TYR A N 1
ATOM 1379 C CA . TYR A 1 171 ? 13.569 6.790 -2.313 1.00 91.12 171 TYR A CA 1
ATOM 1380 C C . TYR A 1 171 ? 13.076 5.357 -2.503 1.00 91.12 171 TYR A C 1
ATOM 1382 O O . TYR A 1 171 ? 13.078 4.833 -3.620 1.00 91.12 171 TYR A O 1
ATOM 1390 N N . GLY A 1 172 ? 12.549 4.772 -1.428 1.00 93.31 172 GLY A N 1
ATOM 1391 C CA . GLY A 1 172 ? 11.965 3.432 -1.446 1.00 93.31 172 GLY A CA 1
ATOM 1392 C C . GLY A 1 172 ? 13.029 2.348 -1.611 1.00 93.31 172 GLY A C 1
ATOM 1393 O O . GLY A 1 172 ? 13.671 2.220 -2.649 1.00 93.31 172 GLY A O 1
ATOM 1394 N N . LYS A 1 173 ? 13.204 1.517 -0.586 1.00 95.25 173 LYS A N 1
ATOM 1395 C CA . LYS A 1 173 ? 14.187 0.437 -0.614 1.00 95.25 173 LYS A CA 1
ATOM 1396 C C . LYS A 1 173 ? 13.513 -0.862 -1.031 1.00 95.25 173 LYS A C 1
ATOM 1398 O O . LYS A 1 173 ? 12.747 -1.447 -0.267 1.00 95.25 173 LYS A O 1
ATOM 1403 N N . ILE A 1 174 ? 13.765 -1.308 -2.256 1.00 96.75 174 ILE A N 1
ATOM 1404 C CA . ILE A 1 174 ? 13.173 -2.541 -2.785 1.00 96.75 174 ILE A CA 1
ATOM 1405 C C . ILE A 1 174 ? 13.679 -3.755 -2.002 1.00 96.75 174 ILE A C 1
ATOM 1407 O O . ILE A 1 174 ? 14.882 -3.957 -1.860 1.00 96.75 174 ILE A O 1
ATOM 1411 N N . ASN A 1 175 ? 12.753 -4.591 -1.529 1.00 96.69 175 ASN A N 1
ATOM 1412 C CA . ASN A 1 175 ? 13.078 -5.920 -1.020 1.00 96.69 175 ASN A CA 1
ATOM 1413 C C . ASN A 1 175 ? 12.868 -6.948 -2.132 1.00 96.69 175 ASN A C 1
ATOM 1415 O O . ASN A 1 175 ? 11.743 -7.361 -2.399 1.00 96.69 175 ASN A O 1
ATOM 1419 N N . HIS A 1 176 ? 13.956 -7.395 -2.751 1.00 96.19 176 HIS A N 1
ATOM 1420 C CA . HIS A 1 176 ? 13.908 -8.390 -3.826 1.00 96.19 176 HIS A CA 1
ATOM 1421 C C . HIS A 1 176 ? 13.490 -9.796 -3.365 1.00 96.19 176 HIS A C 1
ATOM 1423 O O . HIS A 1 176 ? 13.179 -10.632 -4.206 1.00 96.19 176 HIS A O 1
ATOM 1429 N N . ASN A 1 177 ? 13.446 -10.050 -2.053 1.00 95.81 177 ASN A N 1
ATOM 1430 C CA . ASN A 1 177 ? 13.076 -11.347 -1.483 1.00 95.81 177 ASN A CA 1
ATOM 1431 C C . ASN A 1 177 ? 11.581 -11.461 -1.145 1.00 95.81 177 ASN A C 1
ATOM 1433 O O . ASN A 1 177 ? 11.154 -12.509 -0.668 1.00 95.81 177 ASN A O 1
ATOM 1437 N N . CYS A 1 178 ? 10.790 -10.396 -1.313 1.00 96.62 178 CYS A N 1
ATOM 1438 C CA . CYS A 1 178 ? 9.337 -10.474 -1.148 1.00 96.62 178 CYS A CA 1
ATOM 1439 C C . CYS A 1 178 ? 8.639 -10.739 -2.484 1.00 96.62 178 CYS A C 1
ATOM 1441 O O . CYS A 1 178 ? 9.152 -10.356 -3.538 1.00 96.62 178 CYS A O 1
ATOM 1443 N N . THR A 1 179 ? 7.456 -11.354 -2.423 1.00 97.50 179 THR A N 1
ATOM 1444 C CA . THR A 1 179 ? 6.646 -11.757 -3.583 1.00 97.50 179 THR A CA 1
ATOM 1445 C C . THR A 1 179 ? 6.488 -10.626 -4.599 1.00 97.50 179 THR A C 1
ATOM 1447 O O . THR A 1 179 ? 6.691 -10.825 -5.795 1.00 97.50 179 THR A O 1
ATOM 1450 N N . PHE A 1 180 ? 6.196 -9.412 -4.126 1.00 98.12 180 PHE A N 1
ATOM 1451 C CA . PHE A 1 180 ? 5.908 -8.266 -4.991 1.00 98.12 180 PHE A CA 1
ATOM 1452 C C . PHE A 1 180 ? 7.087 -7.325 -5.241 1.00 98.12 180 PHE A C 1
ATOM 1454 O O . PHE A 1 180 ? 6.892 -6.248 -5.809 1.00 98.12 180 PHE A O 1
ATOM 1461 N N . LYS A 1 181 ? 8.306 -7.719 -4.837 1.00 98.00 181 LYS A N 1
ATOM 1462 C CA . LYS A 1 181 ? 9.558 -6.963 -5.038 1.00 98.00 181 LYS A CA 1
ATOM 1463 C C . LYS A 1 181 ? 9.380 -5.460 -4.796 1.00 98.00 181 LYS A C 1
ATOM 1465 O O . LYS A 1 181 ? 9.758 -4.626 -5.626 1.00 98.00 181 LYS A O 1
ATOM 1470 N N . SER A 1 182 ? 8.740 -5.131 -3.678 1.00 97.75 182 SER A N 1
ATOM 1471 C CA . SER A 1 182 ? 8.269 -3.790 -3.357 1.00 97.75 182 SER A CA 1
ATOM 1472 C C . SER A 1 182 ? 9.151 -3.103 -2.320 1.00 97.75 182 SER A C 1
ATOM 1474 O O . SER A 1 182 ? 9.945 -3.737 -1.615 1.00 97.75 182 SER A O 1
ATOM 1476 N N . SER A 1 183 ? 9.015 -1.786 -2.206 1.00 97.06 183 SER A N 1
ATOM 1477 C CA . SER A 1 183 ? 9.547 -0.986 -1.106 1.00 97.06 183 SER A CA 1
ATOM 1478 C C . SER A 1 183 ? 8.579 -0.923 0.076 1.00 97.06 183 SER A C 1
ATOM 1480 O O . SER A 1 183 ? 7.477 -1.468 0.036 1.00 97.06 183 SER A O 1
ATOM 1482 N N . GLN A 1 184 ? 9.003 -0.240 1.136 1.00 95.44 184 GLN A N 1
ATOM 1483 C CA . GLN A 1 184 ? 8.096 0.362 2.108 1.00 95.44 184 GLN A CA 1
ATOM 1484 C C . GLN A 1 184 ? 7.216 1.444 1.451 1.00 95.44 184 GLN A C 1
ATOM 1486 O O . GLN A 1 184 ? 7.506 1.872 0.327 1.00 95.44 184 GLN A O 1
ATOM 1491 N N . PHE A 1 185 ? 6.203 1.950 2.157 1.00 96.00 185 PHE A N 1
ATOM 1492 C CA . PHE A 1 185 ? 5.471 3.129 1.699 1.00 96.00 185 PHE A CA 1
ATOM 1493 C C . PHE A 1 185 ? 6.412 4.325 1.555 1.00 96.00 185 PHE A C 1
ATOM 1495 O O . PHE A 1 185 ? 7.156 4.672 2.470 1.00 96.00 185 PHE A O 1
ATOM 1502 N N . THR A 1 186 ? 6.378 4.943 0.379 1.00 94.44 186 THR A N 1
ATOM 1503 C CA . THR A 1 186 ? 7.287 6.037 0.009 1.00 94.44 186 THR A CA 1
ATOM 1504 C C . THR A 1 186 ? 6.658 7.410 0.191 1.00 94.44 186 THR A C 1
ATOM 1506 O O . THR A 1 186 ? 7.342 8.371 0.526 1.00 94.44 186 THR A O 1
ATOM 1509 N N . HIS A 1 187 ? 5.351 7.497 -0.026 1.00 93.62 187 HIS A N 1
ATOM 1510 C CA . HIS A 1 187 ? 4.533 8.675 0.207 1.00 93.62 187 HIS A CA 1
ATOM 1511 C C . HIS A 1 187 ? 3.069 8.242 0.387 1.00 93.62 187 HIS A C 1
ATOM 1513 O O . HIS A 1 187 ? 2.734 7.065 0.223 1.00 93.62 187 HIS A O 1
ATOM 1519 N N . ALA A 1 188 ? 2.206 9.192 0.729 1.00 93.12 188 ALA A N 1
ATOM 1520 C CA . ALA A 1 188 ? 0.769 9.000 0.822 1.00 93.12 188 ALA A CA 1
ATOM 1521 C C . ALA A 1 188 ? 0.062 10.158 0.124 1.00 93.12 188 ALA A C 1
ATOM 1523 O O . ALA A 1 188 ? 0.575 11.278 0.100 1.00 93.12 188 ALA A O 1
ATOM 1524 N N . GLY A 1 189 ? -1.114 9.885 -0.426 1.00 90.94 189 GLY A N 1
ATOM 1525 C CA . GLY A 1 189 ? -2.019 10.926 -0.886 1.00 90.94 189 GLY A CA 1
ATOM 1526 C C . GLY A 1 189 ? -3.205 11.074 0.052 1.00 90.94 189 GLY A C 1
ATOM 1527 O O . GLY A 1 189 ? -3.567 10.149 0.783 1.00 90.94 189 GLY A O 1
ATOM 1528 N N . MET A 1 190 ? -3.800 12.261 0.038 1.00 90.12 190 MET A N 1
ATOM 1529 C CA . MET A 1 190 ? -4.996 12.579 0.804 1.00 90.12 190 MET A CA 1
ATOM 1530 C C . MET A 1 190 ? -5.961 13.393 -0.048 1.00 90.12 190 MET A C 1
ATOM 1532 O O . MET A 1 190 ? -5.540 14.211 -0.866 1.00 90.12 190 MET A O 1
ATOM 1536 N N . VAL A 1 191 ? -7.254 13.180 0.169 1.00 89.62 191 VAL A N 1
ATOM 1537 C CA . VAL A 1 191 ? -8.302 14.048 -0.371 1.00 89.62 191 VAL A CA 1
ATOM 1538 C C . VAL A 1 191 ? -8.707 15.038 0.709 1.00 89.62 191 VAL A C 1
ATOM 1540 O O . VAL A 1 191 ? -9.126 14.637 1.796 1.00 89.62 191 VAL A O 1
ATOM 1543 N N . VAL A 1 192 ? -8.596 16.326 0.396 1.00 87.25 192 VAL A N 1
ATOM 1544 C CA . VAL A 1 192 ? -9.059 17.424 1.249 1.00 87.25 192 VAL A CA 1
ATOM 1545 C C . VAL A 1 192 ? -10.171 18.185 0.541 1.00 87.25 192 VAL A C 1
ATOM 1547 O O . VAL A 1 192 ? -10.129 18.368 -0.675 1.00 87.25 192 VAL A O 1
ATOM 1550 N N . GLN A 1 193 ? -11.172 18.608 1.306 1.00 88.31 193 GLN A N 1
ATOM 1551 C CA . GLN A 1 193 ? -12.219 19.503 0.836 1.00 88.31 193 GLN A CA 1
ATOM 1552 C C . GLN A 1 193 ? -11.891 20.901 1.350 1.00 88.31 193 GLN A C 1
ATOM 1554 O O . GLN A 1 193 ? -12.258 21.256 2.466 1.00 88.31 193 GLN A O 1
ATOM 1559 N N . ASP A 1 194 ? -11.135 21.653 0.559 1.00 87.06 194 ASP A N 1
ATOM 1560 C CA . ASP A 1 194 ? -10.715 23.000 0.918 1.00 87.06 194 ASP A CA 1
ATOM 1561 C C . ASP A 1 194 ? -10.416 23.834 -0.332 1.00 87.06 194 ASP A C 1
ATOM 1563 O O . ASP A 1 194 ? -9.376 23.669 -0.972 1.00 87.06 194 ASP A O 1
ATOM 1567 N N . ASP A 1 195 ? -11.318 24.760 -0.650 1.00 86.81 195 ASP A N 1
ATOM 1568 C CA . ASP A 1 195 ? -11.151 25.686 -1.772 1.00 86.81 195 ASP A CA 1
ATOM 1569 C C . ASP A 1 195 ? -10.199 26.849 -1.433 1.00 86.81 195 ASP A C 1
ATOM 1571 O O . ASP A 1 195 ? -9.653 27.491 -2.333 1.00 86.81 195 ASP A O 1
ATOM 1575 N N . SER A 1 196 ? -9.968 27.118 -0.141 1.00 91.75 196 SER A N 1
ATOM 1576 C CA . SER A 1 196 ? -9.120 28.219 0.338 1.00 91.75 196 SER A CA 1
ATOM 1577 C C . SER A 1 196 ? -7.625 27.899 0.281 1.00 91.75 196 SER A C 1
ATOM 1579 O O . SER A 1 196 ? -6.805 28.813 0.234 1.00 91.75 196 SER A O 1
ATOM 1581 N N . LYS A 1 197 ? -7.277 26.604 0.241 1.00 83.94 197 LYS A N 1
ATOM 1582 C CA . LYS A 1 197 ? -5.917 26.042 0.356 1.00 83.94 197 LYS A CA 1
ATOM 1583 C C . LYS A 1 197 ? -5.257 26.212 1.727 1.00 83.94 197 LYS A C 1
ATOM 1585 O O . LYS A 1 197 ? -4.127 25.749 1.898 1.00 83.94 197 LYS A O 1
ATOM 1590 N N . GLU A 1 198 ? -5.932 26.806 2.708 1.00 88.31 198 GLU A N 1
ATOM 1591 C CA . GLU A 1 198 ? -5.383 27.017 4.052 1.00 88.31 198 GLU A CA 1
ATOM 1592 C C . GLU A 1 198 ? -4.984 25.697 4.733 1.00 88.31 198 GLU A C 1
ATOM 1594 O O . GLU A 1 198 ? -3.948 25.624 5.392 1.00 88.31 198 GLU A O 1
ATOM 1599 N N . THR A 1 199 ? -5.730 24.613 4.497 1.00 86.69 199 THR A N 1
ATOM 1600 C CA . THR A 1 199 ? -5.458 23.268 5.043 1.00 86.69 199 THR A CA 1
ATOM 1601 C C . THR A 1 199 ? -4.086 22.738 4.627 1.00 86.69 199 THR A C 1
ATOM 1603 O O . THR A 1 199 ? -3.453 21.987 5.367 1.00 86.69 199 THR A O 1
ATOM 1606 N N . LEU A 1 200 ? -3.615 23.122 3.438 1.00 86.81 200 LEU A N 1
ATOM 1607 C CA . LEU A 1 200 ? -2.341 22.670 2.878 1.00 86.81 200 LEU A CA 1
ATOM 1608 C C . LEU A 1 200 ? -1.241 23.731 2.981 1.00 86.81 200 LEU A C 1
ATOM 1610 O O . LEU A 1 200 ? -0.124 23.476 2.533 1.00 86.81 200 LEU A O 1
ATOM 1614 N N . ARG A 1 201 ? -1.521 24.898 3.580 1.00 87.75 201 ARG A N 1
ATOM 1615 C CA . ARG A 1 201 ? -0.580 26.026 3.631 1.00 87.75 201 ARG A CA 1
ATOM 1616 C C . ARG A 1 201 ? 0.749 25.645 4.272 1.00 87.75 201 ARG A C 1
ATOM 1618 O O . ARG A 1 201 ? 1.803 26.006 3.759 1.00 87.75 201 ARG A O 1
ATOM 1625 N N . PHE A 1 202 ? 0.698 24.819 5.315 1.00 83.56 202 PHE A N 1
ATOM 1626 C CA . PHE A 1 202 ? 1.890 24.353 6.019 1.00 83.56 202 PHE A CA 1
ATOM 1627 C C . PHE A 1 202 ? 2.887 23.608 5.119 1.00 83.56 202 PHE A C 1
ATOM 1629 O O . PHE A 1 202 ? 4.069 23.598 5.432 1.00 83.56 202 PHE A O 1
ATOM 1636 N N . PHE A 1 203 ? 2.444 22.982 4.021 1.00 79.06 203 PHE A N 1
ATOM 1637 C CA . PHE A 1 203 ? 3.343 22.301 3.084 1.00 79.06 203 PHE A CA 1
ATOM 1638 C C . PHE A 1 203 ? 4.084 23.273 2.154 1.00 79.06 203 PHE A C 1
ATOM 1640 O O . PHE A 1 203 ? 5.095 22.887 1.576 1.00 79.06 203 PHE A O 1
ATOM 1647 N N . GLY A 1 204 ? 3.574 24.495 1.969 1.00 73.81 204 GLY A N 1
ATOM 1648 C CA . GLY A 1 204 ? 4.165 25.508 1.088 1.00 73.81 204 GLY A CA 1
ATOM 1649 C C . GLY A 1 204 ? 5.074 26.515 1.795 1.00 73.81 204 GLY A C 1
ATOM 1650 O O . GLY A 1 204 ? 5.783 27.254 1.122 1.00 73.81 204 GLY A O 1
ATOM 1651 N N . GLU A 1 205 ? 5.044 26.560 3.127 1.00 76.56 205 GLU A N 1
ATOM 1652 C CA . GLU A 1 205 ? 5.819 27.498 3.956 1.00 76.56 205 GLU A CA 1
ATOM 1653 C C . GLU A 1 205 ? 7.159 26.914 4.458 1.00 76.56 205 GLU A C 1
ATOM 1655 O O . GLU A 1 205 ? 7.811 27.533 5.300 1.00 76.56 205 GLU A O 1
ATOM 1660 N N . VAL A 1 206 ? 7.568 25.737 3.961 1.00 56.84 206 VAL A N 1
ATOM 1661 C CA . VAL A 1 206 ? 8.787 25.007 4.377 1.00 56.84 206 VAL A CA 1
ATOM 1662 C C . VAL A 1 206 ? 9.903 25.110 3.346 1.00 56.84 206 VAL A C 1
ATOM 1664 O O . VAL A 1 206 ? 9.607 24.934 2.143 1.00 56.84 206 VAL A O 1
#

Secondary structure (DSSP, 8-state):
--PPPP--SS-EEEEEES-HHHHHHHHHHTT-EEEEEEEE-HHHHHHHHS--S-EEEEEEE-TT-SS-EEEEEEESS-SS-TTTT--SSSTT-EEEEEEES-HHHHHHHHHHHHHTT-S-EE---EEE--S----PPTTTS---EEEEEEEEETTEEEEEEEEES---TTS----TTSTT-EEEEEEEEE----SS-GGGHHHH--

pLDDT: mean 92.35, std 8.78, range [38.34, 98.62]

Sequence (206 aa):
MQKNPTIKGIYEVCIGITETLAMIQYWQQFGYRIGQTGELTASTVKNLYGVNSNLRSIRLDRPDVDHGFIRLMAWENPTNEGLEMTSMKVLGNRWGTTLTTDVLNILNHVEDAYLAGLPITYTFPQWEIIYKTEKGRPFIDPAVGVREMMLLQPLTRQVLFQRFNYTVPEYGKINHNCTFKSSQFTHAGMVVQDDSKETLRFFGEV